Protein AF-A0A6A5VG88-F1 (afdb_monomer_lite)

pLDDT: mean 70.13, std 21.01, range [32.56, 98.25]

Structure (mmCIF, N/CA/C/O backbone):
data_AF-A0A6A5VG88-F1
#
_entry.id   AF-A0A6A5VG88-F1
#
loop_
_atom_site.group_PDB
_atom_site.id
_atom_site.type_symbol
_atom_site.label_atom_id
_atom_site.label_alt_id
_atom_site.label_comp_id
_atom_site.label_asym_id
_atom_site.label_entity_id
_atom_site.label_seq_id
_atom_site.pdbx_PDB_ins_code
_atom_site.Cartn_x
_atom_site.Cartn_y
_atom_site.Cartn_z
_atom_site.occupancy
_atom_site.B_iso_or_equiv
_atom_site.auth_seq_id
_atom_site.auth_comp_id
_atom_site.auth_asym_id
_atom_site.auth_atom_id
_atom_site.pdbx_PDB_model_num
ATOM 1 N N . MET A 1 1 ? -23.277 0.306 -1.646 1.00 49.09 1 MET A N 1
ATOM 2 C CA . MET A 1 1 ? -23.100 -0.489 -0.407 1.00 49.09 1 MET A CA 1
ATOM 3 C C . MET A 1 1 ? -22.444 -1.859 -0.638 1.00 49.09 1 MET A C 1
ATOM 5 O O . MET A 1 1 ? -21.598 -2.219 0.161 1.00 49.09 1 MET A O 1
ATOM 9 N N . ALA A 1 2 ? -22.682 -2.566 -1.753 1.00 57.91 2 ALA A N 1
ATOM 10 C CA . ALA A 1 2 ? -22.177 -3.937 -1.980 1.00 57.91 2 ALA A CA 1
ATOM 11 C C . ALA A 1 2 ? -20.638 -4.163 -1.997 1.00 57.91 2 ALA A C 1
ATOM 13 O O . ALA A 1 2 ? -20.187 -5.280 -1.758 1.00 57.91 2 ALA A O 1
ATOM 14 N N . ARG A 1 3 ? -19.804 -3.142 -2.262 1.00 52.41 3 ARG A N 1
ATOM 15 C CA . ARG A 1 3 ? -18.331 -3.305 -2.311 1.00 52.41 3 ARG A CA 1
ATOM 16 C C . ARG A 1 3 ? -17.677 -3.469 -0.933 1.00 52.41 3 ARG A C 1
ATOM 18 O O . ARG A 1 3 ? -16.705 -4.208 -0.823 1.00 52.41 3 ARG A O 1
ATOM 25 N N . LYS A 1 4 ? -18.210 -2.814 0.106 1.00 55.88 4 LYS A N 1
ATOM 26 C CA . LYS A 1 4 ? -17.648 -2.881 1.468 1.00 55.88 4 LYS A CA 1
ATOM 27 C C . LYS A 1 4 ? -17.867 -4.262 2.100 1.00 55.88 4 LYS A C 1
ATOM 29 O O . LYS A 1 4 ? -16.969 -4.784 2.756 1.00 55.88 4 LYS A O 1
ATOM 34 N N . ASP A 1 5 ? -19.001 -4.896 1.804 1.00 63.75 5 ASP A N 1
ATOM 35 C CA . ASP A 1 5 ? -19.300 -6.256 2.269 1.00 63.75 5 ASP A CA 1
ATOM 36 C C . ASP A 1 5 ? -18.462 -7.320 1.556 1.00 63.75 5 ASP A C 1
ATOM 38 O O . ASP A 1 5 ? -18.056 -8.302 2.175 1.00 63.75 5 ASP A O 1
ATOM 42 N N . LEU A 1 6 ? -18.143 -7.116 0.271 1.00 59.28 6 LEU A N 1
ATOM 43 C CA . LEU A 1 6 ? -17.257 -8.017 -0.469 1.00 59.28 6 LEU A CA 1
ATOM 44 C C . LEU A 1 6 ? -15.830 -7.998 0.086 1.00 59.28 6 LEU A C 1
ATOM 46 O O . LEU A 1 6 ? -15.228 -9.062 0.224 1.00 59.28 6 LEU A O 1
ATOM 50 N N . LEU A 1 7 ? -15.319 -6.819 0.455 1.00 62.06 7 LEU A N 1
ATOM 51 C CA . LEU A 1 7 ? -13.987 -6.681 1.043 1.00 62.06 7 LEU A CA 1
ATOM 52 C C . LEU A 1 7 ? -13.930 -7.344 2.427 1.00 62.06 7 LEU A C 1
ATOM 54 O O . LEU A 1 7 ? -13.090 -8.213 2.652 1.00 62.06 7 LEU A O 1
ATOM 58 N N . LYS A 1 8 ? -14.903 -7.060 3.309 1.00 68.38 8 LYS A N 1
ATOM 59 C CA . LYS A 1 8 ? -15.023 -7.746 4.611 1.00 68.38 8 LYS A CA 1
ATOM 60 C C . LYS A 1 8 ? -15.119 -9.269 4.461 1.00 68.38 8 LYS A C 1
ATOM 62 O O . LYS A 1 8 ? -14.498 -10.007 5.223 1.00 68.38 8 LYS A O 1
ATOM 67 N N . LYS A 1 9 ? -15.860 -9.762 3.462 1.00 65.75 9 LYS A N 1
ATOM 68 C CA . LYS A 1 9 ? -16.011 -11.203 3.194 1.00 65.75 9 LYS A CA 1
ATOM 69 C C . LYS A 1 9 ? -14.744 -11.840 2.608 1.00 65.75 9 LYS A C 1
ATOM 71 O O . LYS A 1 9 ? -14.502 -13.022 2.861 1.00 65.75 9 LYS A O 1
ATOM 76 N N . ALA A 1 10 ? -13.936 -11.085 1.863 1.00 62.69 10 ALA A N 1
ATOM 77 C CA . ALA A 1 10 ? -12.644 -11.534 1.348 1.00 62.69 10 ALA A CA 1
ATOM 78 C C . ALA A 1 10 ? -11.595 -11.654 2.469 1.00 62.69 10 ALA A C 1
ATOM 80 O O . ALA A 1 10 ? -10.967 -12.707 2.585 1.00 62.69 10 ALA A O 1
ATOM 81 N N . PHE A 1 11 ? -11.489 -10.655 3.355 1.00 65.62 11 PHE A N 1
ATOM 82 C CA . PHE A 1 11 ? -10.574 -10.691 4.506 1.00 65.62 11 PHE A CA 1
ATOM 83 C C . PHE A 1 11 ? -10.883 -11.854 5.457 1.00 65.62 11 PHE A C 1
ATOM 85 O O . PHE A 1 11 ? -9.996 -12.637 5.801 1.00 65.62 11 PHE A O 1
ATOM 92 N N . ARG A 1 12 ? -12.165 -12.062 5.787 1.00 65.75 12 ARG A N 1
ATOM 93 C CA . ARG A 1 12 ? -12.590 -13.160 6.672 1.00 65.75 12 ARG A CA 1
ATOM 94 C C . ARG A 1 12 ? -12.281 -14.548 6.094 1.00 65.75 12 ARG A C 1
ATOM 96 O O . ARG A 1 12 ? -11.945 -15.464 6.837 1.00 65.75 12 ARG A O 1
ATOM 103 N N . ASN A 1 13 ? -12.362 -14.709 4.770 1.00 57.97 13 ASN A N 1
ATOM 104 C CA . ASN A 1 13 ? -12.027 -15.970 4.100 1.00 57.97 13 ASN A CA 1
ATOM 105 C C . ASN A 1 13 ? -10.518 -16.226 4.009 1.00 57.97 13 ASN A C 1
ATOM 107 O O . ASN A 1 13 ? -10.110 -17.388 4.006 1.00 57.97 13 ASN A O 1
ATOM 111 N N . ASN A 1 14 ? -9.697 -15.178 3.919 1.00 56.47 14 ASN A N 1
ATOM 112 C CA . ASN A 1 14 ? -8.246 -15.330 3.830 1.00 56.47 14 ASN A CA 1
ATOM 113 C C . ASN A 1 14 ? -7.631 -15.668 5.197 1.00 56.47 14 ASN A C 1
ATOM 115 O O . ASN A 1 14 ? -6.778 -16.550 5.280 1.00 56.47 14 ASN A O 1
ATOM 119 N N . PHE A 1 15 ? -8.159 -15.069 6.272 1.00 59.94 15 PHE A N 1
ATOM 120 C CA . PHE A 1 15 ? -7.777 -15.388 7.651 1.00 59.94 15 PHE A CA 1
ATOM 121 C C . PHE A 1 15 ? -7.975 -16.880 7.964 1.00 59.94 15 PHE A C 1
ATOM 123 O O . PHE A 1 15 ? -7.023 -17.572 8.312 1.00 59.94 15 PHE A O 1
ATOM 130 N N . ILE A 1 16 ? -9.171 -17.426 7.700 1.00 61.16 16 ILE A N 1
ATOM 131 C CA . ILE A 1 16 ? -9.482 -18.843 7.972 1.00 61.16 16 ILE A CA 1
ATOM 132 C C . ILE A 1 16 ? -8.565 -19.794 7.185 1.00 61.16 16 ILE A C 1
ATOM 134 O O . ILE A 1 16 ? -8.131 -20.818 7.712 1.00 61.16 16 ILE A O 1
ATOM 138 N N . ARG A 1 17 ? -8.238 -19.477 5.925 1.00 60.00 17 ARG A N 1
ATOM 139 C CA . ARG A 1 17 ? -7.375 -20.343 5.105 1.00 60.00 17 ARG A CA 1
ATOM 140 C C . ARG A 1 17 ? -5.930 -20.362 5.598 1.00 60.00 17 ARG A C 1
ATOM 142 O O . ARG A 1 17 ? -5.322 -21.430 5.576 1.00 60.00 17 ARG A O 1
ATOM 149 N N . LYS A 1 18 ? -5.402 -19.225 6.062 1.00 61.41 18 LYS A N 1
ATOM 150 C CA . LYS A 1 18 ? -4.028 -19.124 6.572 1.00 61.41 18 LYS A CA 1
ATOM 151 C C . LYS A 1 18 ? -3.892 -19.817 7.935 1.00 61.41 18 LYS A C 1
ATOM 153 O O . LYS A 1 18 ? -2.996 -20.638 8.099 1.00 61.41 18 LYS A O 1
ATOM 158 N N . SER A 1 19 ? -4.868 -19.651 8.835 1.00 57.62 19 SER A N 1
ATOM 159 C CA . SER A 1 19 ? -4.885 -20.345 10.136 1.00 57.62 19 SER A CA 1
ATOM 160 C C . SER A 1 19 ? -4.976 -21.875 10.008 1.00 57.62 19 SER A C 1
ATOM 162 O O . SER A 1 19 ? -4.335 -22.602 10.762 1.00 57.62 19 SER A O 1
ATOM 164 N N . VAL A 1 20 ? -5.739 -22.395 9.036 1.00 64.06 20 VAL A N 1
ATOM 165 C CA . VAL A 1 20 ? -5.838 -23.851 8.795 1.00 64.06 20 VAL A CA 1
ATOM 166 C C . VAL A 1 20 ? -4.563 -24.418 8.157 1.00 64.06 20 VAL A C 1
ATOM 168 O O . VAL A 1 20 ? -4.232 -25.581 8.394 1.00 64.06 20 VAL A O 1
ATOM 171 N N . ALA A 1 21 ? -3.839 -23.628 7.359 1.00 63.38 21 ALA A N 1
ATOM 172 C CA . ALA A 1 21 ? -2.554 -24.038 6.796 1.00 63.38 21 ALA A CA 1
ATOM 173 C C . ALA A 1 21 ? -1.465 -24.130 7.879 1.00 63.38 21 ALA A C 1
ATOM 175 O O . ALA A 1 21 ? -0.750 -25.132 7.923 1.00 63.38 21 ALA A O 1
ATOM 176 N N . ASP A 1 22 ? -1.412 -23.163 8.800 1.00 58.56 22 ASP A N 1
ATOM 177 C CA . ASP A 1 22 ? -0.456 -23.167 9.917 1.00 58.56 22 ASP A CA 1
ATOM 178 C C . ASP A 1 22 ? -0.747 -24.263 10.953 1.00 58.56 22 ASP A C 1
ATOM 180 O O . ASP A 1 22 ? 0.172 -24.878 11.491 1.00 58.56 22 ASP A O 1
ATOM 184 N N . LEU A 1 23 ? -2.017 -24.616 11.188 1.00 56.16 23 LEU A N 1
ATOM 185 C CA . LEU A 1 23 ? -2.326 -25.774 12.039 1.00 56.16 23 LEU A CA 1
ATOM 186 C C . LEU A 1 23 ? -1.903 -27.113 11.409 1.00 56.16 23 LEU A C 1
ATOM 188 O O . LEU A 1 23 ? -1.555 -28.050 12.132 1.00 56.16 23 LEU A O 1
ATOM 192 N N . LYS A 1 24 ? -1.923 -27.221 10.074 1.00 62.12 24 LYS A N 1
ATOM 193 C CA . LYS A 1 24 ? -1.498 -28.436 9.359 1.00 62.12 24 LYS A CA 1
ATOM 194 C C . LYS A 1 24 ? 0.022 -28.566 9.260 1.00 62.12 24 LYS A C 1
ATOM 196 O O . LYS A 1 24 ? 0.516 -29.690 9.245 1.00 62.12 24 LYS A O 1
ATOM 201 N N . SER A 1 25 ? 0.764 -27.458 9.222 1.00 57.44 25 SER A N 1
ATOM 202 C CA . SER A 1 25 ? 2.234 -27.489 9.239 1.00 57.44 25 SER A CA 1
ATOM 203 C C . SER A 1 25 ? 2.792 -27.894 10.610 1.00 57.44 25 SER A C 1
ATOM 205 O O . SER A 1 25 ? 3.847 -28.517 10.678 1.00 57.44 25 SER A O 1
ATOM 207 N N . LEU A 1 26 ? 2.047 -27.652 11.694 1.00 54.50 26 LEU A N 1
ATOM 208 C CA . LEU A 1 26 ? 2.417 -28.073 13.051 1.00 54.50 26 LEU A CA 1
ATOM 209 C C . LEU A 1 26 ? 2.203 -29.571 13.337 1.00 54.50 26 LEU A C 1
ATOM 211 O O . LEU A 1 26 ? 2.709 -30.075 14.338 1.00 54.50 26 LEU A O 1
ATOM 215 N N . THR A 1 27 ? 1.465 -30.303 12.494 1.00 52.91 27 THR A N 1
ATOM 216 C CA . THR A 1 27 ? 1.111 -31.716 12.750 1.00 52.91 27 THR A CA 1
ATOM 217 C C . THR A 1 27 ? 1.922 -32.741 11.955 1.00 52.91 27 THR A C 1
ATOM 219 O O . THR A 1 27 ? 1.718 -33.942 12.135 1.00 52.91 27 THR A O 1
ATOM 222 N N . ILE A 1 28 ? 2.867 -32.314 11.112 1.00 57.47 28 ILE A N 1
ATOM 223 C CA . ILE A 1 28 ? 3.635 -33.208 10.236 1.00 57.47 28 ILE A CA 1
ATOM 224 C C . ILE A 1 28 ? 5.136 -32.959 10.420 1.00 57.47 28 ILE A C 1
ATOM 226 O O . ILE A 1 28 ? 5.743 -32.275 9.613 1.00 57.47 28 ILE A O 1
ATOM 230 N N . ASP A 1 29 ? 5.732 -33.514 11.480 1.00 44.19 29 ASP A N 1
ATOM 231 C CA . ASP A 1 29 ? 6.954 -34.325 11.344 1.00 44.19 29 ASP A CA 1
ATOM 232 C C . ASP A 1 29 ? 7.328 -34.999 12.674 1.00 44.19 29 ASP A C 1
ATOM 234 O O . ASP A 1 29 ? 7.956 -34.429 13.567 1.00 44.19 29 ASP A O 1
ATOM 238 N N . ARG A 1 30 ? 6.938 -36.266 12.818 1.00 51.56 30 ARG A N 1
ATOM 239 C CA . ARG A 1 30 ? 7.526 -37.172 13.809 1.00 51.56 30 ARG A CA 1
ATOM 240 C C . ARG A 1 30 ? 7.978 -38.428 13.078 1.00 51.56 30 ARG A C 1
ATOM 242 O O . ARG A 1 30 ? 7.374 -39.489 13.201 1.00 51.56 30 ARG A O 1
ATOM 249 N N . SER A 1 31 ? 9.027 -38.282 12.275 1.00 52.31 31 SER A N 1
ATOM 250 C CA . SER A 1 31 ? 9.762 -39.396 11.677 1.00 52.31 31 SER A CA 1
ATOM 251 C C . SER A 1 31 ? 11.193 -39.462 12.255 1.00 52.31 31 SER A C 1
ATOM 253 O O . SER A 1 31 ? 11.783 -38.427 12.569 1.00 52.31 31 SER A O 1
ATOM 255 N N . PRO A 1 32 ? 11.747 -40.666 12.505 1.00 52.25 32 PRO A N 1
ATOM 256 C CA . PRO A 1 32 ? 12.980 -40.827 13.271 1.00 52.25 32 PRO A CA 1
ATOM 257 C C . PRO A 1 32 ? 14.218 -40.516 12.420 1.00 52.25 32 PRO A C 1
ATOM 259 O O . PRO A 1 32 ? 14.493 -41.173 11.414 1.00 52.25 32 PRO A O 1
ATOM 262 N N . ALA A 1 33 ? 14.990 -39.522 12.859 1.00 41.59 33 ALA A N 1
ATOM 263 C CA . ALA A 1 33 ? 16.220 -39.080 12.217 1.00 41.59 33 ALA A CA 1
ATOM 264 C C . ALA A 1 33 ? 17.299 -40.179 12.220 1.00 41.59 33 ALA A C 1
ATOM 266 O O . ALA A 1 33 ? 17.756 -40.635 13.270 1.00 41.59 33 ALA A O 1
ATOM 267 N N . LYS A 1 34 ? 17.761 -40.570 11.026 1.00 52.69 34 LYS A N 1
ATOM 268 C CA . LYS A 1 34 ? 19.019 -41.306 10.853 1.00 52.69 34 LYS A CA 1
ATOM 269 C C . LYS A 1 34 ? 20.184 -40.321 10.945 1.00 52.69 34 LYS A C 1
ATOM 271 O O . LYS A 1 34 ? 20.318 -39.427 10.113 1.00 52.69 34 LYS A O 1
ATOM 276 N N . HIS A 1 35 ? 21.023 -40.530 11.956 1.00 44.06 35 HIS A N 1
ATOM 277 C CA . HIS A 1 35 ? 22.298 -39.854 12.181 1.00 44.06 35 HIS A CA 1
ATOM 278 C C . HIS A 1 35 ? 23.154 -39.819 10.907 1.00 44.06 35 HIS A C 1
ATOM 280 O O . HIS A 1 35 ? 23.569 -40.860 10.397 1.00 44.06 35 HIS A O 1
ATOM 286 N N . ARG A 1 36 ? 23.484 -38.615 10.432 1.00 47.78 36 ARG A N 1
ATOM 287 C CA . ARG A 1 36 ? 24.566 -38.396 9.471 1.00 47.78 36 ARG A CA 1
ATOM 288 C C . ARG A 1 36 ? 25.580 -37.467 10.128 1.00 47.78 36 ARG A C 1
ATOM 290 O O . ARG A 1 36 ? 25.283 -36.311 10.405 1.00 47.78 36 ARG A O 1
ATOM 297 N N . HIS A 1 37 ? 26.749 -38.020 10.434 1.00 45.25 37 HIS A N 1
ATOM 298 C CA . HIS A 1 37 ? 27.890 -37.279 10.956 1.00 45.25 37 HIS A CA 1
ATOM 299 C C . HIS A 1 37 ? 28.328 -36.222 9.939 1.00 45.25 37 HIS A C 1
ATOM 301 O O . HIS A 1 37 ? 28.720 -36.558 8.823 1.00 45.25 37 HIS A O 1
ATOM 307 N N . VAL A 1 38 ? 28.303 -34.958 10.352 1.00 48.41 38 VAL A N 1
ATOM 308 C CA . VAL A 1 38 ? 29.085 -33.889 9.735 1.00 48.41 38 VAL A CA 1
ATOM 309 C C . VAL A 1 38 ? 30.027 -33.342 10.798 1.00 48.41 38 VAL A C 1
ATOM 311 O O . VAL A 1 38 ? 29.614 -32.974 11.895 1.00 48.41 38 VAL A O 1
ATOM 314 N N . SER A 1 39 ? 31.318 -33.388 10.487 1.00 51.50 39 SER A N 1
ATOM 315 C CA . SER A 1 39 ? 32.397 -32.898 11.334 1.00 51.50 39 SER A CA 1
ATOM 316 C C . SER A 1 39 ? 32.339 -31.374 11.410 1.00 51.50 39 SER A C 1
ATOM 318 O O . SER A 1 39 ? 32.638 -30.694 10.431 1.00 51.50 39 SER A O 1
ATOM 320 N N . SER A 1 40 ? 31.971 -30.837 12.572 1.00 47.72 40 SER A N 1
ATOM 321 C CA . SER A 1 40 ? 32.083 -29.409 12.870 1.00 47.72 40 SER A CA 1
ATOM 322 C C . SER A 1 40 ? 33.476 -29.094 13.406 1.00 47.72 40 SER A C 1
ATOM 324 O O . SER A 1 40 ? 33.889 -29.590 14.454 1.00 47.72 40 SER A O 1
ATOM 326 N N . THR A 1 41 ? 34.199 -28.241 12.687 1.00 48.28 41 THR A N 1
ATOM 327 C CA . THR A 1 41 ? 35.413 -27.587 13.172 1.00 48.28 41 THR A CA 1
ATOM 328 C C . THR A 1 41 ? 35.053 -26.582 14.260 1.00 48.28 41 THR A C 1
ATOM 330 O O . THR A 1 41 ? 34.270 -25.658 14.049 1.00 48.28 41 THR A O 1
ATOM 333 N N . SER A 1 42 ? 35.636 -26.810 15.429 1.00 42.09 42 SER A N 1
ATOM 334 C CA . SER A 1 42 ? 35.470 -26.048 16.659 1.00 42.09 42 SER A CA 1
ATOM 335 C C . SER A 1 42 ? 36.114 -24.660 16.547 1.00 42.09 42 SER A C 1
ATOM 337 O O . SER A 1 42 ? 37.329 -24.558 16.383 1.00 42.09 42 SER A O 1
ATOM 339 N N . LEU A 1 43 ? 35.319 -23.592 16.669 1.00 47.88 43 LEU A N 1
ATOM 340 C CA . LEU A 1 43 ? 35.814 -22.257 17.014 1.00 47.88 43 LEU A CA 1
ATOM 341 C C . LEU A 1 43 ? 35.394 -21.936 18.446 1.00 47.88 43 LEU A C 1
ATOM 343 O O . LEU A 1 43 ? 34.257 -21.585 18.750 1.00 47.88 43 LEU A O 1
ATOM 347 N N . ARG A 1 44 ? 36.375 -22.111 19.325 1.00 46.28 44 ARG A N 1
ATOM 348 C CA . ARG A 1 44 ? 36.379 -21.778 20.743 1.00 46.28 44 ARG A CA 1
ATOM 349 C C . ARG A 1 44 ? 36.317 -20.253 20.901 1.00 46.28 44 ARG A C 1
ATOM 351 O O . ARG A 1 44 ? 37.334 -19.585 20.750 1.00 46.28 44 ARG A O 1
ATOM 358 N N . SER A 1 45 ? 35.136 -19.718 21.203 1.00 51.09 45 SER A N 1
ATOM 359 C CA . SER A 1 45 ? 34.958 -18.342 21.681 1.00 51.09 45 SER A CA 1
ATOM 360 C C . SER A 1 45 ? 34.895 -18.351 23.207 1.00 51.09 45 SER A C 1
ATOM 362 O O . SER A 1 45 ? 34.113 -19.083 23.813 1.00 51.09 45 SER A O 1
ATOM 364 N N . HIS A 1 46 ? 35.792 -17.588 23.818 1.00 60.69 46 HIS A N 1
ATOM 365 C CA . HIS A 1 46 ? 35.989 -17.467 25.253 1.00 60.69 46 HIS A CA 1
ATOM 366 C C . HIS A 1 46 ? 34.991 -16.442 25.811 1.00 60.69 46 HIS A C 1
ATOM 368 O O . HIS A 1 46 ? 35.263 -15.246 25.784 1.00 60.69 46 HIS A O 1
ATOM 374 N N . PHE A 1 47 ? 33.838 -16.898 26.305 1.00 52.22 47 PHE A N 1
ATOM 375 C CA . PHE A 1 47 ? 32.977 -16.084 27.163 1.00 52.22 47 PHE A CA 1
ATOM 376 C C . PHE A 1 47 ? 33.229 -16.474 28.618 1.00 52.22 47 PHE A C 1
ATOM 378 O O . PHE A 1 47 ? 33.004 -17.613 29.019 1.00 52.22 47 PHE A O 1
ATOM 385 N N . GLN A 1 48 ? 33.783 -15.528 29.373 1.00 57.19 48 GLN A N 1
ATOM 386 C CA . GLN A 1 48 ? 33.915 -15.600 30.821 1.00 57.19 48 GLN A CA 1
ATOM 387 C C . GLN A 1 48 ? 32.530 -15.459 31.457 1.00 57.19 48 GLN A C 1
ATOM 389 O O . GLN A 1 48 ? 31.812 -14.498 31.182 1.00 57.19 48 GLN A O 1
ATOM 394 N N . ASP A 1 49 ? 32.192 -16.422 32.313 1.00 50.47 49 ASP A N 1
ATOM 395 C CA . ASP A 1 49 ? 31.078 -16.368 33.253 1.00 50.47 49 ASP A CA 1
ATOM 396 C C . ASP A 1 49 ? 31.228 -15.151 34.173 1.00 50.47 49 ASP A C 1
ATOM 398 O O . ASP A 1 49 ? 32.033 -15.146 35.106 1.00 50.47 49 ASP A O 1
ATOM 402 N N . VAL A 1 50 ? 30.421 -14.121 33.931 1.00 57.81 50 VAL A N 1
ATOM 403 C CA . VAL A 1 50 ? 30.116 -13.095 34.929 1.00 57.81 50 VAL A CA 1
ATOM 404 C C . VAL A 1 50 ? 28.649 -13.274 35.285 1.00 57.81 50 VAL A C 1
ATOM 406 O O . VAL A 1 50 ? 27.757 -12.922 34.515 1.00 57.81 50 VAL A O 1
ATOM 409 N N . ALA A 1 51 ? 28.405 -13.884 36.444 1.00 64.94 51 ALA A N 1
ATOM 410 C CA . ALA A 1 51 ? 27.066 -14.056 36.984 1.00 64.94 51 ALA A CA 1
ATOM 411 C C . ALA A 1 51 ? 26.381 -12.682 37.152 1.00 64.94 51 ALA A C 1
ATOM 413 O O . ALA A 1 51 ? 27.000 -11.755 37.686 1.00 64.94 51 ALA A O 1
ATOM 414 N N . PRO A 1 52 ? 25.116 -12.522 36.729 1.00 60.75 52 PRO A N 1
ATOM 415 C CA . PRO A 1 52 ? 24.382 -11.287 36.951 1.00 60.75 52 PRO A CA 1
ATOM 416 C C . PRO A 1 52 ? 24.109 -11.118 38.450 1.00 60.75 52 PRO A C 1
ATOM 418 O O . PRO A 1 52 ? 23.391 -11.905 39.066 1.00 60.75 52 PRO A O 1
ATOM 421 N N . VAL A 1 53 ? 24.692 -10.076 39.044 1.00 72.94 53 VAL A N 1
ATOM 422 C CA . VAL A 1 53 ? 24.375 -9.633 40.405 1.00 72.94 53 VAL A CA 1
ATOM 423 C C . VAL A 1 53 ? 22.960 -9.057 40.386 1.00 72.94 53 VAL A C 1
ATOM 425 O O . VAL A 1 53 ? 22.735 -7.956 39.891 1.00 72.94 53 VAL A O 1
ATOM 428 N N . ILE A 1 54 ? 21.997 -9.821 40.899 1.00 69.19 54 ILE A N 1
ATOM 429 C CA . ILE A 1 54 ? 20.621 -9.367 41.119 1.00 69.19 54 ILE A CA 1
ATOM 430 C C . ILE A 1 54 ? 20.624 -8.491 42.384 1.00 69.19 54 ILE A C 1
ATOM 432 O O . ILE A 1 54 ? 20.938 -9.005 43.461 1.00 69.19 54 ILE A O 1
ATOM 436 N N . PRO A 1 55 ? 20.306 -7.185 42.309 1.00 72.62 55 PRO A N 1
ATOM 437 C CA . PRO A 1 55 ? 20.144 -6.374 43.508 1.00 72.62 55 PRO A CA 1
ATOM 438 C C . PRO A 1 55 ? 18.886 -6.816 44.281 1.00 72.62 55 PRO A C 1
ATOM 440 O O . PRO A 1 55 ? 17.868 -7.133 43.661 1.00 72.62 55 PRO A O 1
ATOM 443 N N . PRO A 1 56 ? 18.923 -6.842 45.626 1.00 73.88 56 PRO A N 1
ATOM 444 C CA . PRO A 1 56 ? 17.776 -7.249 46.428 1.00 73.88 56 PRO A CA 1
ATOM 445 C C . PRO A 1 56 ? 16.611 -6.248 46.313 1.00 73.88 56 PRO A C 1
ATOM 447 O O . PRO A 1 56 ? 16.834 -5.052 46.089 1.00 73.88 56 PRO A O 1
ATOM 450 N N . PRO A 1 57 ? 15.361 -6.714 46.493 1.00 62.66 57 PRO A N 1
ATOM 451 C CA . PRO A 1 57 ? 14.177 -5.867 46.431 1.00 62.66 57 PRO A CA 1
ATOM 452 C C . PRO A 1 57 ? 14.193 -4.832 47.561 1.00 62.66 57 PRO A C 1
ATOM 454 O O . PRO A 1 57 ? 14.389 -5.162 48.730 1.00 62.66 57 PRO A O 1
ATOM 457 N N . ARG A 1 58 ? 13.965 -3.563 47.211 1.00 57.56 58 ARG A N 1
ATOM 458 C CA . ARG A 1 58 ? 13.750 -2.494 48.189 1.00 57.56 58 ARG A CA 1
ATOM 459 C C . ARG A 1 58 ? 12.371 -2.671 48.820 1.00 57.56 58 ARG A C 1
ATOM 461 O O . ARG A 1 58 ? 11.356 -2.403 48.186 1.00 57.56 58 ARG A O 1
ATOM 468 N N . THR A 1 59 ? 12.339 -3.103 50.075 1.00 55.25 59 THR A N 1
ATOM 469 C CA . THR A 1 59 ? 11.157 -3.011 50.934 1.00 55.25 59 THR A CA 1
ATOM 470 C C . THR A 1 59 ? 10.996 -1.562 51.384 1.00 55.25 59 THR A C 1
ATOM 472 O O . THR A 1 59 ? 11.571 -1.141 52.385 1.00 55.25 59 THR A O 1
ATOM 475 N N . SER A 1 60 ? 10.257 -0.772 50.613 1.00 53.19 60 SER A N 1
ATOM 476 C CA . SER A 1 60 ? 9.741 0.519 51.070 1.00 53.19 60 SER A CA 1
ATOM 477 C C . SER A 1 60 ? 8.435 0.280 51.821 1.00 53.19 60 SER A C 1
ATOM 479 O O . SER A 1 60 ? 7.385 0.079 51.216 1.00 53.19 60 SER A O 1
ATOM 481 N N . THR A 1 61 ? 8.533 0.265 53.146 1.00 63.72 61 THR A N 1
ATOM 482 C CA . THR A 1 61 ? 7.416 0.389 54.085 1.00 63.72 61 THR A CA 1
ATOM 483 C C . THR A 1 61 ? 6.858 1.814 53.986 1.00 63.72 61 THR A C 1
ATOM 485 O O . THR A 1 61 ? 7.635 2.754 54.164 1.00 63.72 61 THR A O 1
ATOM 488 N N . PRO A 1 62 ? 5.565 2.031 53.691 1.00 55.75 62 PRO A N 1
ATOM 489 C CA . PRO A 1 62 ? 4.963 3.347 53.840 1.00 55.75 62 PRO A CA 1
ATOM 490 C C . PRO A 1 62 ? 4.599 3.567 55.313 1.00 55.75 62 PRO A C 1
ATOM 492 O O . PRO A 1 62 ? 3.649 2.979 55.827 1.00 55.75 62 PRO A O 1
ATOM 495 N N . ASP A 1 63 ? 5.389 4.403 55.982 1.00 54.69 63 ASP A N 1
ATOM 496 C CA . ASP A 1 63 ? 5.065 4.976 57.287 1.00 54.69 63 ASP A CA 1
ATOM 497 C C . ASP A 1 63 ? 4.041 6.101 57.059 1.00 54.69 63 ASP A C 1
ATOM 499 O O . ASP A 1 63 ? 4.363 7.148 56.493 1.00 54.69 63 ASP A O 1
ATOM 503 N N . PHE A 1 64 ? 2.784 5.861 57.429 1.00 54.69 64 PHE A N 1
ATOM 504 C CA . PHE A 1 64 ? 1.743 6.888 57.459 1.00 54.69 64 PHE A CA 1
ATOM 505 C C . PHE A 1 64 ? 1.644 7.450 58.879 1.00 54.69 64 PHE A C 1
ATOM 507 O O . PHE A 1 64 ? 1.167 6.737 59.765 1.00 54.69 64 PHE A O 1
ATOM 514 N N . PRO A 1 65 ? 1.991 8.725 59.124 1.00 59.62 65 PRO A N 1
ATOM 515 C CA . PRO A 1 65 ? 1.519 9.405 60.312 1.00 59.62 65 PRO A CA 1
ATOM 516 C C . PRO A 1 65 ? 0.121 9.973 60.054 1.00 59.62 65 PRO A C 1
ATOM 518 O O . PRO A 1 65 ? -0.127 10.707 59.096 1.00 59.62 65 PRO A O 1
ATOM 521 N N . ALA A 1 66 ? -0.797 9.619 60.947 1.00 57.19 66 ALA A N 1
ATOM 522 C CA . ALA A 1 66 ? -2.070 10.291 61.110 1.00 57.19 66 ALA A CA 1
ATOM 523 C C . ALA A 1 66 ? -1.827 11.720 61.618 1.00 57.19 66 ALA A C 1
ATOM 525 O O . ALA A 1 66 ? -1.239 11.891 62.681 1.00 57.19 66 ALA A O 1
ATOM 526 N N . HIS A 1 67 ? -2.325 12.725 60.897 1.00 51.44 67 HIS A N 1
ATOM 527 C CA . HIS A 1 67 ? -2.551 14.059 61.446 1.00 51.44 67 HIS A CA 1
ATOM 528 C C . HIS A 1 67 ? -3.883 14.617 60.937 1.00 51.44 67 HIS A C 1
ATOM 530 O O . HIS A 1 67 ? -4.073 14.898 59.758 1.00 51.44 67 HIS A O 1
ATOM 536 N N . GLU A 1 68 ? -4.829 14.609 61.870 1.00 46.84 68 GLU A N 1
ATOM 537 C CA . GLU A 1 68 ? -5.675 15.717 62.314 1.00 46.84 68 GLU A CA 1
ATOM 538 C C . GLU A 1 68 ? -6.056 16.830 61.321 1.00 46.84 68 GLU A C 1
ATOM 540 O O . GLU A 1 68 ? -5.238 17.519 60.719 1.00 46.84 68 GLU A O 1
ATOM 545 N N . GLN A 1 69 ? -7.373 17.041 61.273 1.00 50.28 69 GLN A N 1
ATOM 546 C CA . GLN A 1 69 ? -8.082 18.224 60.794 1.00 50.28 69 GLN A CA 1
ATOM 547 C C . GLN A 1 69 ? -7.413 19.530 61.241 1.00 50.28 69 GLN A C 1
ATOM 549 O O . GLN A 1 69 ? -7.131 19.666 62.425 1.00 50.28 69 GLN A O 1
ATOM 554 N N . THR A 1 70 ? -7.316 20.536 60.363 1.00 41.25 70 THR A N 1
ATOM 555 C CA . THR A 1 70 ? -7.558 21.953 60.705 1.00 41.25 70 THR A CA 1
ATOM 556 C C . THR A 1 70 ? -7.911 22.754 59.438 1.00 41.25 70 THR A C 1
ATOM 558 O O . THR A 1 70 ? -7.541 22.420 58.318 1.00 41.25 70 THR A O 1
ATOM 561 N N . THR A 1 71 ? -8.720 23.773 59.683 1.00 41.69 71 THR A N 1
ATOM 562 C CA . THR A 1 71 ? -9.478 24.734 58.880 1.00 41.69 71 THR A CA 1
ATOM 563 C C . THR A 1 71 ? -8.718 25.664 57.921 1.00 41.69 71 THR A C 1
ATOM 565 O O . THR A 1 71 ? -7.618 26.106 58.220 1.00 41.69 71 THR A O 1
ATOM 568 N N . VAL A 1 72 ? -9.420 26.023 56.835 1.00 52.00 72 VAL A N 1
ATOM 569 C CA . VAL A 1 72 ? -9.557 27.336 56.152 1.00 52.00 72 VAL A CA 1
ATOM 570 C C . VAL A 1 72 ? -8.496 28.418 56.422 1.00 52.00 72 VAL A C 1
ATOM 572 O O . VAL A 1 72 ? -8.514 28.992 57.505 1.00 52.00 72 VAL A O 1
ATOM 575 N N . THR A 1 73 ? -7.783 28.844 55.366 1.00 37.84 73 THR A N 1
ATOM 576 C CA . THR A 1 73 ? -7.587 30.276 55.051 1.00 37.84 73 THR A CA 1
ATOM 577 C C . THR A 1 73 ? -7.341 30.486 53.554 1.00 37.84 73 THR A C 1
ATOM 579 O O . THR A 1 73 ? -6.557 29.779 52.926 1.00 37.84 73 THR A O 1
ATOM 582 N N . ASP A 1 74 ? -8.064 31.464 53.022 1.00 47.59 74 ASP A N 1
ATOM 583 C CA . ASP A 1 74 ? -7.917 32.141 51.737 1.00 47.59 74 ASP A CA 1
ATOM 584 C C . ASP A 1 74 ? -6.662 33.031 51.761 1.00 47.59 74 ASP A C 1
ATOM 586 O O . ASP A 1 74 ? -6.522 33.828 52.686 1.00 47.59 74 ASP A O 1
ATOM 590 N N . GLU A 1 75 ? -5.756 32.902 50.788 1.00 42.31 75 GLU A N 1
ATOM 591 C CA . GLU A 1 75 ? -4.879 34.005 50.379 1.00 42.31 75 GLU A CA 1
ATOM 592 C C . GLU A 1 75 ? -4.285 33.762 48.984 1.00 42.31 75 GLU A C 1
ATOM 594 O O . GLU A 1 75 ? -3.857 32.666 48.617 1.00 42.31 75 GLU A O 1
ATOM 599 N N . SER A 1 76 ? -4.313 34.830 48.197 1.00 49.97 76 SER A N 1
ATOM 600 C CA . SER A 1 76 ? -3.857 34.931 46.817 1.00 49.97 76 SER A CA 1
ATOM 601 C C . SER A 1 76 ? -2.348 35.177 46.762 1.00 49.97 76 SER A C 1
ATOM 603 O O . SER A 1 76 ? -1.882 36.060 47.467 1.00 49.97 76 SER A O 1
ATOM 605 N N . ASP A 1 77 ? -1.602 34.468 45.905 1.00 40.56 77 ASP A N 1
ATOM 606 C CA . ASP A 1 77 ? -0.708 35.092 44.908 1.00 40.56 77 ASP A CA 1
ATOM 607 C C . ASP A 1 77 ? 0.039 34.059 44.024 1.00 40.56 77 ASP A C 1
ATOM 609 O O . ASP A 1 77 ? 0.140 32.879 44.374 1.00 40.56 77 ASP A O 1
ATOM 613 N N . PRO A 1 78 ? 0.528 34.473 42.832 1.00 63.62 78 PRO A N 1
ATOM 614 C CA . PRO A 1 78 ? 0.812 33.596 41.705 1.00 63.62 78 PRO A CA 1
ATOM 615 C C . PRO A 1 78 ? 2.312 33.423 41.467 1.00 63.62 78 PRO A C 1
ATOM 617 O O . PRO A 1 78 ? 2.986 34.394 41.161 1.00 63.62 78 PRO A O 1
ATOM 620 N N . HIS A 1 79 ? 2.845 32.199 41.445 1.00 36.88 79 HIS A N 1
ATOM 621 C CA . HIS A 1 79 ? 4.137 31.959 40.791 1.00 36.88 79 HIS A CA 1
ATOM 622 C C . HIS A 1 79 ? 4.289 30.535 40.235 1.00 36.88 79 HIS A C 1
ATOM 624 O O . HIS A 1 79 ? 4.114 29.537 40.923 1.00 36.88 79 HIS A O 1
ATOM 630 N N . ALA A 1 80 ? 4.710 30.504 38.965 1.00 43.38 80 ALA A N 1
ATOM 631 C CA . ALA A 1 80 ? 5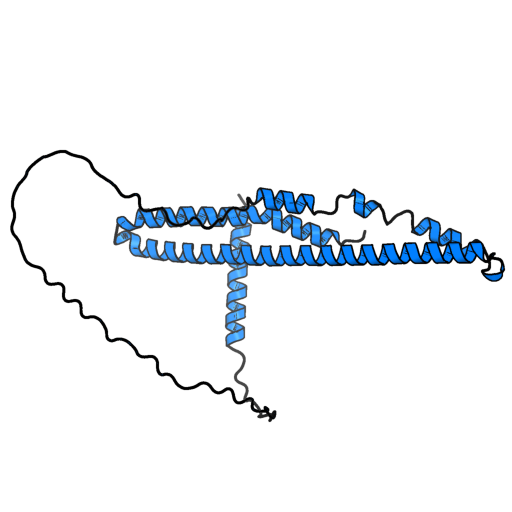.539 29.482 38.330 1.00 43.38 80 ALA A CA 1
ATOM 632 C C . ALA A 1 80 ? 4.966 28.056 38.198 1.00 43.38 80 ALA A C 1
ATOM 634 O O . ALA A 1 80 ? 5.449 27.102 38.802 1.00 43.38 80 ALA A O 1
ATOM 635 N N . SER A 1 81 ? 4.038 27.878 37.251 1.00 40.97 81 SER A N 1
ATOM 636 C CA . SER A 1 81 ? 3.874 26.580 36.586 1.00 40.97 81 SER A CA 1
ATOM 637 C C . SER A 1 81 ? 5.044 26.342 35.629 1.00 40.97 81 SER A C 1
ATOM 639 O O . SER A 1 81 ? 5.113 26.914 34.540 1.00 40.97 81 SER A O 1
ATOM 641 N N . ALA A 1 82 ? 5.972 25.485 36.047 1.00 37.22 82 ALA A N 1
ATOM 642 C CA . ALA A 1 82 ? 6.935 24.853 35.164 1.00 37.22 82 ALA A CA 1
ATOM 643 C C . ALA A 1 82 ? 6.177 23.959 34.169 1.00 37.22 82 ALA A C 1
ATOM 645 O O . ALA A 1 82 ? 5.669 22.892 34.511 1.00 37.22 82 ALA A O 1
ATOM 646 N N . SER A 1 83 ? 6.086 24.431 32.927 1.00 35.03 83 SER A N 1
ATOM 647 C CA . SER A 1 83 ? 5.626 23.664 31.774 1.00 35.03 83 SER A CA 1
ATOM 648 C C . SER A 1 83 ? 6.504 22.424 31.607 1.00 35.03 83 SER A C 1
ATOM 650 O O . SER A 1 83 ? 7.639 22.516 31.140 1.00 35.03 83 SER A O 1
ATOM 652 N N . SER A 1 84 ? 5.967 21.253 31.943 1.00 39.91 84 SER A N 1
ATOM 653 C CA . SER A 1 84 ? 6.519 19.992 31.450 1.00 39.91 84 SER A CA 1
ATOM 654 C C . SER A 1 84 ? 6.413 19.978 29.919 1.00 39.91 84 SER A C 1
ATOM 656 O O . SER A 1 84 ? 5.337 20.266 29.389 1.00 39.91 84 SER A O 1
ATOM 658 N N . PRO A 1 85 ? 7.495 19.694 29.177 1.00 39.72 85 PRO A N 1
ATOM 659 C CA . PRO A 1 85 ? 7.422 19.598 27.726 1.00 39.72 85 PRO A CA 1
ATOM 660 C C . PRO A 1 85 ? 6.568 18.381 27.323 1.00 39.72 85 PRO A C 1
ATOM 662 O O . PRO A 1 85 ? 6.706 17.315 27.931 1.00 39.72 85 PRO A O 1
ATOM 665 N N . PRO A 1 86 ? 5.698 18.499 26.302 1.00 42.50 86 PRO A N 1
ATOM 666 C CA . PRO A 1 86 ? 4.936 17.364 25.797 1.00 42.50 86 PRO A CA 1
ATOM 667 C C . PRO A 1 86 ? 5.876 16.298 25.206 1.00 42.50 86 PRO A C 1
ATOM 669 O O . PRO A 1 86 ? 6.966 16.630 24.720 1.00 42.50 86 PRO A O 1
ATOM 672 N N . PRO A 1 87 ? 5.474 15.014 25.215 1.00 36.75 87 PRO A N 1
ATOM 673 C CA . PRO A 1 87 ? 6.270 13.943 24.636 1.00 36.75 87 PRO A CA 1
ATOM 674 C C . PRO A 1 87 ? 6.532 14.224 23.154 1.00 36.75 87 PRO A C 1
ATOM 676 O O . PRO A 1 87 ? 5.635 14.615 22.402 1.00 36.75 87 PRO A O 1
ATOM 679 N N . LYS A 1 88 ? 7.794 14.039 22.752 1.00 33.03 88 LYS A N 1
ATOM 680 C CA . LYS A 1 88 ? 8.272 14.177 21.373 1.00 33.03 88 LYS A CA 1
ATOM 681 C C . LYS A 1 88 ? 7.343 13.410 20.431 1.00 33.03 88 LYS A C 1
ATOM 683 O O . LYS A 1 88 ? 7.323 12.182 20.444 1.00 33.03 88 LYS A O 1
ATOM 688 N N . ARG A 1 89 ? 6.606 14.150 19.598 1.00 34.56 89 ARG A N 1
ATOM 689 C CA . ARG A 1 89 ? 5.919 13.598 18.430 1.00 34.56 89 ARG A CA 1
ATOM 690 C C . ARG A 1 89 ? 6.963 12.900 17.564 1.00 34.56 89 ARG A C 1
ATOM 692 O O . ARG A 1 89 ? 7.896 13.537 17.079 1.00 34.56 89 ARG A O 1
ATOM 699 N N . VAL A 1 90 ? 6.802 11.593 17.395 1.00 32.56 90 VAL A N 1
ATOM 700 C CA . VAL A 1 90 ? 7.428 10.845 16.305 1.00 32.56 90 VAL A CA 1
ATOM 701 C C . VAL A 1 90 ? 6.930 11.481 15.000 1.00 32.56 90 VAL A C 1
ATOM 703 O O . VAL A 1 90 ? 5.717 11.683 14.879 1.00 32.56 90 VAL A O 1
ATOM 706 N N . PRO A 1 91 ? 7.805 11.851 14.047 1.00 36.72 91 PRO A N 1
ATOM 707 C CA . PRO A 1 91 ? 7.379 12.411 12.772 1.00 36.72 91 PRO A CA 1
ATOM 708 C C . PRO A 1 91 ? 6.716 11.294 11.959 1.00 36.72 91 PRO A C 1
ATOM 710 O O . PRO A 1 91 ? 7.364 10.574 11.211 1.00 36.72 91 PRO A O 1
ATOM 713 N N . THR A 1 92 ? 5.415 11.118 12.167 1.00 47.72 92 THR A N 1
ATOM 714 C CA . THR A 1 92 ? 4.565 10.206 11.400 1.00 47.72 92 THR A CA 1
ATOM 715 C C . THR A 1 92 ? 3.719 11.098 10.513 1.00 47.72 92 THR A C 1
ATOM 717 O O . THR A 1 92 ? 2.704 11.637 10.942 1.00 47.72 92 THR A O 1
ATOM 720 N N . GLY A 1 93 ? 4.229 11.390 9.325 1.00 42.62 93 GLY A N 1
ATOM 721 C CA . GLY A 1 93 ? 3.613 12.368 8.442 1.00 42.62 93 GLY A CA 1
ATOM 722 C C . GLY A 1 93 ? 4.419 12.550 7.171 1.00 42.62 93 GLY A C 1
ATOM 723 O O . GLY A 1 93 ? 4.856 13.656 6.888 1.00 42.62 93 GLY A O 1
ATOM 724 N N . GLN A 1 94 ? 4.647 11.464 6.433 1.00 51.97 94 GLN A N 1
ATOM 725 C CA . GLN A 1 94 ? 4.663 11.610 4.982 1.00 51.97 94 GLN A CA 1
ATOM 726 C C . GLN A 1 94 ? 3.203 11.578 4.552 1.00 51.97 94 GLN A C 1
ATOM 728 O O . GLN A 1 94 ? 2.501 10.601 4.816 1.00 51.97 94 GLN A O 1
ATOM 733 N N . ASP A 1 95 ? 2.744 12.682 3.973 1.00 53.91 95 ASP A N 1
ATOM 734 C CA . ASP A 1 95 ? 1.414 12.781 3.393 1.00 53.91 95 ASP A CA 1
ATOM 735 C C . ASP A 1 95 ? 1.281 11.681 2.316 1.00 53.91 95 ASP A C 1
ATOM 737 O O . ASP A 1 95 ? 2.109 11.623 1.398 1.00 53.91 95 ASP A O 1
ATOM 741 N N . PRO A 1 96 ? 0.276 10.787 2.393 1.00 56.69 96 PRO A N 1
ATOM 742 C CA . PRO A 1 96 ? 0.008 9.800 1.345 1.00 56.69 96 PRO A CA 1
ATOM 743 C C . PRO A 1 96 ? -0.087 10.436 -0.049 1.00 56.69 96 PRO A C 1
ATOM 745 O O . PRO A 1 96 ? 0.271 9.817 -1.053 1.00 56.69 96 PRO A O 1
ATOM 748 N N . ASN A 1 97 ? -0.514 11.698 -0.110 1.00 56.25 97 ASN A N 1
ATOM 749 C CA . ASN A 1 97 ? -0.622 12.478 -1.331 1.00 56.25 97 ASN A CA 1
ATOM 750 C C . ASN A 1 97 ? 0.754 12.906 -1.881 1.00 56.25 97 ASN A C 1
ATOM 752 O O . ASN A 1 97 ? 0.942 12.938 -3.097 1.00 56.25 97 ASN A O 1
ATOM 756 N N . GLU A 1 98 ? 1.748 13.154 -1.022 1.00 64.38 98 GLU A N 1
ATOM 757 C CA . GLU A 1 98 ? 3.138 13.391 -1.446 1.00 64.38 98 GLU A CA 1
ATOM 758 C C . GLU A 1 98 ? 3.779 12.115 -1.997 1.00 64.38 98 GLU A C 1
ATOM 760 O O . GLU A 1 98 ? 4.473 12.160 -3.014 1.00 64.38 98 GLU A O 1
ATOM 765 N N . VAL A 1 99 ? 3.508 10.959 -1.381 1.00 58.25 99 VAL A N 1
ATOM 766 C CA . VAL A 1 99 ? 3.978 9.662 -1.894 1.00 58.25 99 VAL A CA 1
ATOM 767 C C . VAL A 1 99 ? 3.323 9.359 -3.243 1.00 58.25 99 VAL A C 1
ATOM 769 O O . VAL A 1 99 ? 4.008 8.951 -4.181 1.00 58.25 99 VAL A O 1
ATOM 772 N N . ALA A 1 100 ? 2.022 9.625 -3.392 1.00 58.38 100 ALA A N 1
ATOM 773 C CA . ALA A 1 100 ? 1.325 9.470 -4.665 1.00 58.38 100 ALA A CA 1
ATOM 774 C C . ALA A 1 100 ? 1.923 10.372 -5.762 1.00 58.38 100 ALA A C 1
ATOM 776 O O . ALA A 1 100 ? 2.242 9.869 -6.844 1.00 58.38 100 ALA A O 1
ATOM 777 N N . GLN A 1 101 ? 2.160 11.654 -5.466 1.00 63.69 101 GLN A N 1
ATOM 778 C CA . GLN A 1 101 ? 2.816 12.587 -6.389 1.00 63.69 101 GLN A CA 1
ATOM 779 C C . GLN A 1 101 ? 4.248 12.163 -6.732 1.00 63.69 101 GLN A C 1
ATOM 781 O O . GLN A 1 101 ? 4.668 12.284 -7.883 1.00 63.69 101 GLN A O 1
ATOM 786 N N . TRP A 1 102 ? 4.999 11.623 -5.769 1.00 64.56 102 TRP A N 1
ATOM 787 C CA . TRP A 1 102 ? 6.344 11.114 -6.016 1.00 64.56 102 TRP A CA 1
ATOM 788 C C . TRP A 1 102 ? 6.320 9.916 -6.968 1.00 64.56 102 TRP A C 1
ATOM 790 O O . TRP A 1 102 ? 7.035 9.920 -7.968 1.00 64.56 102 TRP A O 1
ATOM 800 N N . VAL A 1 103 ? 5.437 8.936 -6.745 1.00 60.25 103 VAL A N 1
ATOM 801 C CA . VAL A 1 103 ? 5.287 7.790 -7.658 1.00 60.25 103 VAL A CA 1
ATOM 802 C C . VAL A 1 103 ? 4.844 8.257 -9.057 1.00 60.25 103 VAL A C 1
ATOM 804 O O . VAL A 1 103 ? 5.282 7.681 -10.048 1.00 60.25 103 VAL A O 1
ATOM 807 N N . ASP A 1 104 ? 4.026 9.318 -9.174 1.00 62.19 104 ASP A N 1
ATOM 808 C CA . ASP A 1 104 ? 3.619 9.885 -10.482 1.00 62.19 104 ASP A CA 1
ATOM 809 C C . ASP A 1 104 ? 4.776 10.606 -11.188 1.00 62.19 104 ASP A C 1
ATOM 811 O O 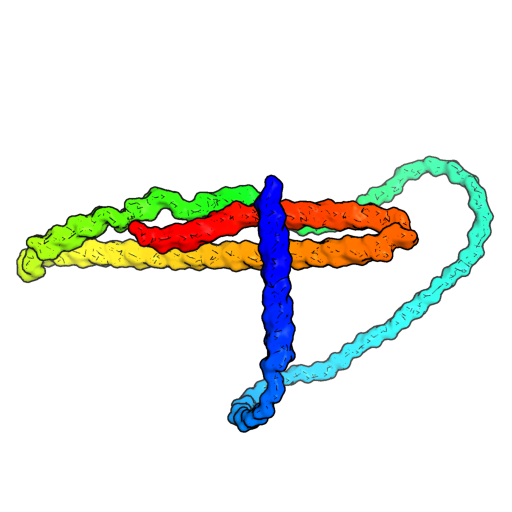. ASP A 1 104 ? 4.887 10.563 -12.410 1.00 62.19 104 ASP A O 1
ATOM 815 N N . SER A 1 105 ? 5.676 11.227 -10.426 1.00 59.06 105 SER A N 1
ATOM 816 C CA . SER A 1 105 ? 6.862 11.910 -10.952 1.00 59.06 105 SER A CA 1
ATOM 817 C C . SER A 1 105 ? 7.972 10.939 -11.386 1.00 59.06 105 SER A C 1
ATOM 819 O O . SER A 1 105 ? 8.753 11.250 -12.289 1.00 59.06 105 SER A O 1
ATOM 821 N N . VAL A 1 106 ? 8.040 9.756 -10.761 1.00 51.84 106 VAL A N 1
ATOM 822 C CA . VAL A 1 106 ? 9.040 8.703 -11.036 1.00 51.84 106 VAL A CA 1
ATOM 823 C C . VAL A 1 106 ? 8.545 7.683 -12.072 1.00 51.84 106 VAL A C 1
ATOM 825 O O . VAL A 1 106 ? 9.344 6.929 -12.636 1.00 51.84 106 VAL A O 1
ATOM 828 N N . GLY A 1 107 ? 7.244 7.680 -12.379 1.00 47.53 107 GLY A N 1
ATOM 829 C CA . GLY A 1 107 ? 6.704 6.976 -13.536 1.00 47.53 107 GLY A CA 1
ATOM 830 C C . GLY A 1 107 ? 7.433 7.415 -14.815 1.00 47.53 107 GLY A C 1
ATOM 831 O O . GLY A 1 107 ? 7.701 8.608 -14.985 1.00 47.53 107 GLY A O 1
ATOM 832 N N . PRO A 1 108 ? 7.807 6.488 -15.715 1.00 49.38 108 PRO A N 1
ATOM 833 C CA . PRO A 1 108 ? 8.418 6.865 -16.977 1.00 49.38 108 PRO A CA 1
ATOM 834 C C . PRO A 1 108 ? 7.434 7.76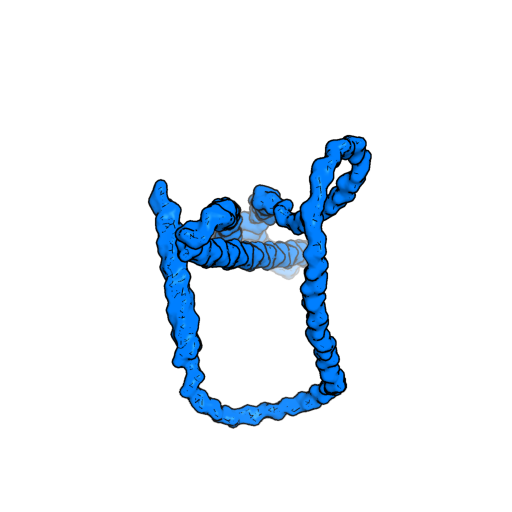3 -17.723 1.00 49.38 108 PRO A C 1
ATOM 836 O O . PRO A 1 108 ? 6.403 7.293 -18.192 1.00 49.38 108 PRO A O 1
ATOM 839 N N . LYS A 1 109 ? 7.740 9.064 -17.808 1.00 52.69 109 LYS A N 1
ATOM 840 C CA . LYS A 1 109 ? 7.019 9.981 -18.693 1.00 52.69 109 LYS A CA 1
ATOM 841 C C . LYS A 1 109 ? 7.006 9.321 -20.069 1.00 52.69 109 LYS A C 1
ATOM 843 O O . LYS A 1 109 ? 8.074 8.930 -20.549 1.00 52.69 109 LYS A O 1
ATOM 848 N N . ASP A 1 110 ? 5.827 9.178 -20.671 1.00 48.00 110 ASP A N 1
ATOM 849 C CA . ASP A 1 110 ? 5.613 8.495 -21.958 1.00 48.00 110 ASP A CA 1
ATOM 850 C C . ASP A 1 110 ? 6.559 8.980 -23.079 1.00 48.00 110 ASP A C 1
ATOM 852 O O . ASP A 1 110 ? 6.806 8.273 -24.059 1.00 48.00 110 ASP A O 1
ATOM 856 N N . ASP A 1 111 ? 7.185 10.144 -22.898 1.00 45.56 111 ASP A N 1
ATOM 857 C CA . ASP A 1 111 ? 8.228 10.684 -23.764 1.00 45.56 111 ASP A CA 1
ATOM 858 C C . ASP A 1 111 ? 9.532 9.865 -23.795 1.00 45.56 111 ASP A C 1
ATOM 860 O O . ASP A 1 111 ? 10.234 9.905 -24.800 1.00 45.56 111 ASP A O 1
ATOM 864 N N . VAL A 1 112 ? 9.882 9.093 -22.756 1.00 48.12 112 VAL A N 1
ATOM 865 C CA . VAL A 1 112 ? 11.158 8.340 -22.725 1.00 48.12 112 VAL A CA 1
ATOM 866 C C . VAL A 1 112 ? 11.029 6.955 -23.369 1.00 48.12 112 VAL A C 1
ATOM 868 O O . VAL A 1 112 ? 11.970 6.479 -24.007 1.00 48.12 112 VAL A O 1
ATOM 871 N N . VAL A 1 113 ? 9.861 6.314 -23.274 1.00 47.25 113 VAL A N 1
ATOM 872 C CA . VAL A 1 113 ? 9.630 4.976 -23.857 1.00 47.25 113 VAL A CA 1
ATOM 873 C C . VAL A 1 113 ? 9.367 5.054 -25.369 1.00 47.25 113 VAL A C 1
ATOM 875 O O . VAL A 1 113 ? 9.656 4.106 -26.100 1.00 47.25 113 VAL A O 1
ATOM 878 N N . ARG A 1 114 ? 8.940 6.214 -25.889 1.00 46.56 114 ARG A N 1
ATOM 879 C CA . ARG A 1 114 ? 8.741 6.420 -27.334 1.00 46.56 114 ARG A CA 1
ATOM 880 C C . ARG A 1 114 ? 10.031 6.672 -28.128 1.00 46.56 114 ARG A C 1
ATOM 882 O O . ARG A 1 114 ? 9.988 6.663 -29.356 1.00 46.56 114 ARG A O 1
ATOM 889 N N . ILE A 1 115 ? 11.183 6.838 -27.473 1.00 47.31 115 ILE A N 1
ATOM 890 C CA . ILE A 1 115 ? 12.452 7.149 -28.161 1.00 47.31 115 ILE A CA 1
ATOM 891 C C . ILE A 1 115 ? 13.118 5.902 -28.785 1.00 47.31 115 ILE A C 1
ATOM 893 O O . ILE A 1 115 ? 14.032 6.051 -29.590 1.00 47.31 115 ILE A O 1
ATOM 897 N N . ALA A 1 116 ? 12.667 4.669 -28.504 1.00 49.09 116 ALA A N 1
ATOM 898 C CA . ALA A 1 116 ? 13.445 3.480 -28.890 1.00 49.09 116 ALA A CA 1
ATOM 899 C C . ALA A 1 116 ? 12.836 2.491 -29.908 1.00 49.09 116 ALA A C 1
ATOM 901 O O . ALA A 1 116 ? 13.599 1.655 -30.390 1.00 49.09 116 ALA A O 1
ATOM 902 N N . SER A 1 117 ? 11.542 2.532 -30.273 1.00 51.41 117 SER A N 1
ATOM 903 C CA . SER A 1 117 ? 10.916 1.301 -30.826 1.00 51.41 117 SER A CA 1
ATOM 904 C C . SER A 1 117 ? 10.138 1.291 -32.159 1.00 51.41 117 SER A C 1
ATOM 906 O O . SER A 1 117 ? 9.722 0.194 -32.520 1.00 51.41 117 SER A O 1
ATOM 908 N N . PRO A 1 118 ? 10.006 2.352 -32.988 1.00 46.66 118 PRO A N 1
ATOM 909 C CA . PRO A 1 118 ? 9.544 2.131 -34.375 1.00 46.66 118 PRO A CA 1
ATOM 910 C C . PRO A 1 118 ? 10.618 2.316 -35.458 1.00 46.66 118 PRO A C 1
ATOM 912 O O . PRO A 1 118 ? 10.543 1.672 -36.503 1.00 46.66 118 PRO A O 1
ATOM 915 N N . GLU A 1 119 ? 11.631 3.164 -35.253 1.00 43.41 119 GLU A N 1
ATOM 916 C CA . GLU A 1 119 ? 12.575 3.495 -36.341 1.00 43.41 119 GLU A CA 1
ATOM 917 C C . GLU A 1 119 ? 13.754 2.521 -36.479 1.00 43.41 119 GLU A C 1
ATOM 919 O O . GLU A 1 119 ? 14.348 2.408 -37.553 1.00 43.41 119 GLU A O 1
ATOM 924 N N . LEU A 1 120 ? 14.051 1.745 -35.434 1.00 49.59 120 LEU A N 1
ATOM 925 C CA . LEU A 1 120 ? 15.196 0.830 -35.412 1.00 49.59 120 LEU A CA 1
ATOM 926 C C . LEU A 1 120 ? 15.008 -0.383 -36.344 1.00 49.59 120 LEU A C 1
ATOM 928 O O . LEU A 1 120 ? 15.967 -0.845 -36.956 1.00 49.59 120 LEU A O 1
ATOM 932 N N . HIS A 1 121 ? 13.766 -0.824 -36.567 1.00 48.28 121 HIS A N 1
ATOM 933 C CA . HIS A 1 121 ? 13.467 -1.903 -37.519 1.00 48.28 121 HIS A CA 1
ATOM 934 C C . HIS A 1 121 ? 13.529 -1.465 -38.991 1.00 48.28 121 HIS A C 1
ATOM 936 O O . HIS A 1 121 ? 13.629 -2.311 -39.881 1.00 48.28 121 HIS A O 1
ATOM 942 N N . ARG A 1 122 ? 13.482 -0.155 -39.280 1.00 51.31 122 ARG A N 1
ATOM 943 C CA . ARG A 1 122 ? 13.531 0.352 -40.661 1.00 51.31 122 ARG A CA 1
ATOM 944 C C . ARG A 1 122 ? 14.957 0.586 -41.162 1.00 51.31 122 ARG A C 1
ATOM 946 O O . ARG A 1 122 ? 15.167 0.589 -42.369 1.00 51.31 122 ARG A O 1
ATOM 953 N N . HIS A 1 123 ? 15.931 0.737 -40.262 1.00 47.66 123 HIS A N 1
ATOM 954 C CA . HIS A 1 123 ? 17.339 0.926 -40.628 1.00 47.66 123 HIS A CA 1
ATOM 955 C C . HIS A 1 123 ? 18.150 -0.374 -40.705 1.00 47.66 123 HIS A C 1
ATOM 957 O O . HIS A 1 123 ? 19.116 -0.424 -41.461 1.00 47.66 123 HIS A O 1
ATOM 963 N N . GLU A 1 124 ? 17.756 -1.442 -40.005 1.00 49.78 124 GLU A N 1
ATOM 964 C CA . GLU A 1 124 ? 18.494 -2.715 -40.050 1.00 49.78 124 GLU A CA 1
ATOM 965 C C . GLU A 1 124 ? 18.342 -3.441 -41.400 1.00 49.78 124 GLU A C 1
ATOM 967 O O . GLU A 1 124 ? 19.288 -4.062 -41.884 1.00 49.78 124 GLU A O 1
ATOM 972 N N . LYS A 1 125 ? 17.196 -3.278 -42.081 1.00 52.12 125 LYS A N 1
ATOM 973 C CA . LYS A 1 125 ? 16.993 -3.820 -43.438 1.00 52.12 125 LYS A CA 1
ATOM 974 C C . LYS A 1 125 ? 17.804 -3.098 -44.520 1.00 52.12 125 LYS A C 1
ATOM 976 O O . LYS A 1 125 ? 18.244 -3.748 -45.458 1.00 52.12 125 LYS A O 1
ATOM 981 N N . ASN A 1 126 ? 18.082 -1.803 -44.363 1.00 52.00 126 ASN A N 1
ATOM 982 C CA . ASN A 1 126 ? 18.815 -1.031 -45.376 1.00 52.00 126 ASN A CA 1
ATOM 983 C C . ASN A 1 126 ? 20.346 -1.202 -45.307 1.00 52.00 126 ASN A C 1
ATOM 985 O O . ASN A 1 126 ? 21.040 -0.787 -46.233 1.00 52.00 126 ASN A O 1
ATOM 989 N N . VAL A 1 127 ? 20.890 -1.799 -44.236 1.00 53.78 127 VAL A N 1
ATOM 990 C CA . VAL A 1 127 ? 22.340 -2.056 -44.105 1.00 53.78 127 VAL A CA 1
ATOM 991 C C . VAL A 1 127 ? 22.729 -3.428 -44.662 1.00 53.78 127 VAL A C 1
ATOM 993 O O . VAL A 1 127 ? 23.826 -3.563 -45.194 1.00 53.78 127 VAL A O 1
ATOM 996 N N . LEU A 1 128 ? 21.837 -4.425 -44.622 1.00 52.38 128 LEU A N 1
ATOM 997 C CA . LEU A 1 128 ? 22.107 -5.720 -45.262 1.00 52.38 128 LEU A CA 1
ATOM 998 C C . LEU A 1 128 ? 21.995 -5.676 -46.795 1.00 52.38 128 LEU A C 1
ATOM 1000 O O . LEU A 1 128 ? 22.577 -6.525 -47.463 1.00 52.38 128 LEU A O 1
ATOM 1004 N N . GLU A 1 129 ? 21.268 -4.705 -47.352 1.00 54.03 129 GLU A N 1
ATOM 1005 C CA . GLU A 1 129 ? 21.031 -4.612 -48.799 1.00 54.03 129 GLU A CA 1
ATOM 1006 C C . GLU A 1 129 ? 22.116 -3.810 -49.548 1.00 54.03 129 GLU A C 1
ATOM 1008 O O . GLU A 1 129 ? 22.244 -3.932 -50.762 1.00 54.03 129 GLU A O 1
ATOM 1013 N N . ASN A 1 130 ? 22.969 -3.052 -48.845 1.00 54.50 130 ASN A N 1
ATOM 1014 C CA . ASN A 1 130 ? 23.976 -2.186 -49.466 1.00 54.50 130 ASN A CA 1
ATOM 1015 C C . ASN A 1 130 ? 25.409 -2.520 -49.018 1.00 54.50 130 ASN A C 1
ATOM 1017 O O . ASN A 1 130 ? 25.995 -1.837 -48.180 1.00 54.50 130 ASN A O 1
ATOM 1021 N N . GLY A 1 131 ? 26.012 -3.520 -49.665 1.00 55.91 131 GLY A N 1
ATOM 1022 C CA . GLY A 1 131 ? 27.468 -3.584 -49.827 1.00 55.91 131 GLY A CA 1
ATOM 1023 C C . GLY A 1 131 ? 28.128 -4.844 -49.280 1.00 55.91 131 GLY A C 1
ATOM 1024 O O . GLY A 1 131 ? 28.142 -5.110 -48.083 1.00 55.91 131 GLY A O 1
ATOM 1025 N N . ASN A 1 132 ? 28.768 -5.584 -50.183 1.00 67.88 132 ASN A N 1
ATOM 1026 C CA . ASN A 1 132 ? 29.728 -6.624 -49.842 1.00 67.88 132 ASN A CA 1
ATOM 1027 C C . ASN A 1 132 ? 30.826 -5.986 -48.951 1.00 67.88 132 ASN A C 1
ATOM 1029 O O . ASN A 1 132 ? 31.409 -4.982 -49.365 1.00 67.88 132 ASN A O 1
ATOM 1033 N N . PRO A 1 133 ? 31.152 -6.509 -47.754 1.00 65.44 133 PRO A N 1
ATOM 1034 C CA . PRO A 1 133 ? 32.105 -5.868 -46.832 1.00 65.44 133 PRO A CA 1
ATOM 1035 C C . PRO A 1 133 ? 33.504 -5.659 -47.443 1.00 65.44 133 PRO A C 1
ATOM 1037 O O . PRO A 1 133 ? 34.251 -4.791 -47.001 1.00 65.44 133 PRO A O 1
ATOM 1040 N N . MET A 1 134 ? 33.828 -6.403 -48.505 1.00 70.31 134 MET A N 1
ATOM 1041 C CA . MET A 1 134 ? 35.056 -6.279 -49.299 1.00 70.31 134 MET A CA 1
ATOM 1042 C C . MET A 1 134 ? 35.152 -4.995 -50.146 1.00 70.31 134 MET A C 1
ATOM 1044 O O . MET A 1 134 ? 36.243 -4.672 -50.605 1.00 70.31 134 MET A O 1
ATOM 1048 N N . THR A 1 135 ? 34.057 -4.258 -50.375 1.00 83.50 135 THR A N 1
ATOM 1049 C CA . THR A 1 135 ? 34.067 -3.020 -51.185 1.00 83.50 135 THR A CA 1
ATOM 1050 C C . THR A 1 135 ? 34.043 -1.741 -50.350 1.00 83.50 135 THR A C 1
ATOM 1052 O O . THR A 1 135 ? 34.028 -0.647 -50.911 1.00 83.50 135 THR A O 1
ATOM 1055 N N . MET A 1 136 ? 34.015 -1.843 -49.017 1.00 85.38 136 MET A N 1
ATOM 1056 C CA . MET A 1 136 ? 34.008 -0.665 -48.153 1.00 85.38 136 MET A CA 1
ATOM 1057 C C . MET A 1 136 ? 35.401 -0.049 -48.028 1.00 85.38 136 MET A C 1
ATOM 1059 O O . MET A 1 136 ? 36.390 -0.724 -47.749 1.00 85.38 136 MET A O 1
ATOM 1063 N N . SER A 1 137 ? 35.464 1.273 -48.163 1.00 91.50 137 SER A N 1
ATOM 1064 C CA . SER A 1 137 ? 36.659 2.032 -47.799 1.00 91.50 137 SER A CA 1
ATOM 1065 C C . SER A 1 137 ? 36.955 1.913 -46.290 1.00 91.50 137 SER A C 1
ATOM 1067 O O . SER A 1 137 ? 36.026 1.815 -45.480 1.00 91.50 137 SER A O 1
ATOM 1069 N N . PRO A 1 138 ? 38.227 2.022 -45.859 1.00 90.62 138 PRO A N 1
ATOM 1070 C CA . PRO A 1 138 ? 38.590 1.991 -44.438 1.00 90.62 138 PRO A CA 1
ATOM 1071 C C . PRO A 1 138 ? 37.869 3.035 -43.565 1.00 90.62 138 PRO A C 1
ATOM 1073 O O . PRO A 1 138 ? 37.692 2.835 -42.362 1.00 90.62 138 PRO A O 1
ATOM 1076 N N . SER A 1 139 ? 37.457 4.167 -44.142 1.00 91.56 139 SER A N 1
ATOM 1077 C CA . SER A 1 139 ? 36.688 5.200 -43.435 1.00 91.56 139 SER A CA 1
ATOM 1078 C C . SER A 1 139 ? 35.238 4.775 -43.190 1.00 91.56 139 SER A C 1
ATOM 1080 O O . SER A 1 139 ? 34.713 5.010 -42.105 1.00 91.56 139 SER A O 1
ATOM 1082 N N . GLN A 1 140 ? 34.608 4.093 -44.153 1.00 89.44 140 GLN A N 1
ATOM 1083 C CA . GLN A 1 140 ? 33.256 3.548 -43.991 1.00 89.44 140 GLN A CA 1
ATOM 1084 C C . GLN A 1 140 ? 33.230 2.432 -42.944 1.00 89.44 140 GLN A C 1
ATOM 1086 O O . GLN A 1 140 ? 32.349 2.429 -42.091 1.00 89.44 140 GLN A O 1
ATOM 1091 N N . VAL A 1 141 ? 34.235 1.547 -42.934 1.00 87.38 141 VAL A N 1
ATOM 1092 C CA . VAL A 1 141 ? 34.356 0.497 -41.905 1.00 87.38 141 VAL A CA 1
ATOM 1093 C C . VAL A 1 141 ? 34.460 1.110 -40.505 1.00 87.38 141 VAL A C 1
ATOM 1095 O O . VAL A 1 141 ? 33.728 0.705 -39.603 1.00 87.38 141 VAL A O 1
ATOM 1098 N N . ARG A 1 142 ? 35.302 2.140 -40.327 1.00 89.81 142 ARG A N 1
ATOM 1099 C CA . ARG A 1 142 ? 35.412 2.863 -39.048 1.00 89.81 142 ARG A CA 1
ATOM 1100 C C . ARG A 1 142 ? 34.084 3.478 -38.613 1.00 89.81 142 ARG A C 1
ATOM 1102 O O . ARG A 1 142 ? 33.697 3.308 -37.463 1.00 89.81 142 ARG A O 1
ATOM 1109 N N . GLN A 1 143 ? 33.360 4.117 -39.530 1.00 90.00 143 GLN A N 1
ATOM 1110 C CA . GLN A 1 143 ? 32.065 4.724 -39.226 1.00 90.00 143 GLN A CA 1
ATOM 1111 C C . GLN A 1 143 ? 31.004 3.685 -38.827 1.00 90.00 143 GLN A C 1
ATOM 1113 O O . GLN A 1 143 ? 30.212 3.929 -37.919 1.00 90.00 143 GLN A O 1
ATOM 1118 N N . VAL A 1 144 ? 30.973 2.524 -39.490 1.00 87.44 144 VAL A N 1
ATOM 1119 C CA . VAL A 1 144 ? 30.054 1.425 -39.148 1.00 87.44 144 VAL A CA 1
ATOM 1120 C C . VAL A 1 144 ? 30.375 0.870 -37.760 1.00 87.44 144 VAL A C 1
ATOM 1122 O O . VAL A 1 144 ? 29.464 0.692 -36.954 1.00 87.44 144 VAL A O 1
ATOM 1125 N N . MET A 1 145 ? 31.658 0.655 -37.451 1.00 88.44 145 MET A N 1
ATOM 1126 C CA . MET A 1 145 ? 32.090 0.200 -36.126 1.00 88.44 145 MET A CA 1
ATOM 1127 C C . MET A 1 145 ? 31.760 1.216 -35.027 1.00 88.44 145 MET A C 1
ATOM 1129 O O . MET A 1 145 ? 31.251 0.829 -33.980 1.00 88.44 145 MET A O 1
ATOM 1133 N N . GLU A 1 146 ? 31.989 2.509 -35.269 1.00 93.19 146 GLU A N 1
ATOM 1134 C CA . GLU A 1 146 ? 31.664 3.578 -34.319 1.00 93.19 146 GLU A CA 1
ATOM 1135 C C . GLU A 1 146 ? 30.152 3.666 -34.058 1.00 93.19 146 GLU A C 1
ATOM 1137 O O . GLU A 1 146 ? 29.720 3.756 -32.908 1.00 93.19 146 GLU A O 1
ATOM 1142 N N . LYS A 1 147 ? 29.325 3.549 -35.106 1.00 91.00 147 LYS A N 1
ATOM 1143 C CA . LYS A 1 147 ? 27.862 3.484 -34.962 1.00 91.00 147 LYS A CA 1
ATOM 1144 C C . LYS A 1 147 ? 27.411 2.243 -34.190 1.00 91.00 147 LYS A C 1
ATOM 1146 O O . LYS A 1 147 ? 26.528 2.350 -33.339 1.00 91.00 147 LYS A O 1
ATOM 1151 N N . ALA A 1 148 ? 28.003 1.080 -34.465 1.00 88.31 148 ALA A N 1
ATOM 1152 C CA . ALA A 1 148 ? 27.691 -0.159 -33.758 1.00 88.31 148 ALA A CA 1
ATOM 1153 C C . ALA A 1 148 ? 28.064 -0.078 -32.267 1.00 88.31 148 ALA A C 1
ATOM 1155 O O . ALA A 1 148 ? 27.269 -0.485 -31.419 1.00 88.31 148 ALA A O 1
ATOM 1156 N N . ASP A 1 149 ? 29.220 0.506 -31.936 1.00 94.44 149 ASP A N 1
ATOM 1157 C CA . ASP A 1 149 ? 29.645 0.749 -30.552 1.00 94.44 149 ASP A CA 1
ATOM 1158 C C . ASP A 1 149 ? 28.709 1.734 -29.833 1.00 94.44 149 ASP A C 1
ATOM 1160 O O . ASP A 1 149 ? 28.244 1.458 -28.725 1.00 94.44 149 ASP A O 1
ATOM 1164 N N . ALA A 1 150 ? 28.345 2.846 -30.481 1.00 91.81 150 ALA A N 1
ATOM 1165 C CA . ALA A 1 150 ? 27.390 3.804 -29.929 1.00 91.81 150 ALA A CA 1
ATOM 1166 C C . ALA A 1 150 ? 26.027 3.149 -29.641 1.00 91.81 150 ALA A C 1
ATOM 1168 O O . ALA A 1 150 ? 25.474 3.312 -28.551 1.00 91.81 150 ALA A O 1
ATOM 1169 N N . HIS A 1 151 ? 25.513 2.347 -30.577 1.00 90.00 151 HIS A N 1
ATOM 1170 C CA . HIS A 1 151 ? 24.269 1.601 -30.392 1.00 90.00 151 HIS A CA 1
ATOM 1171 C C . HIS A 1 151 ? 24.371 0.584 -29.244 1.00 90.00 151 HIS A C 1
ATOM 1173 O O . HIS A 1 151 ? 23.475 0.496 -28.401 1.00 90.00 151 HIS A O 1
ATOM 1179 N N . HIS A 1 152 ? 25.484 -0.148 -29.154 1.00 92.19 152 HIS A N 1
ATOM 1180 C CA . HIS A 1 152 ? 25.729 -1.094 -28.069 1.00 92.19 152 HIS A CA 1
ATOM 1181 C C . HIS A 1 152 ? 25.753 -0.403 -26.696 1.00 92.19 152 HIS A C 1
ATOM 1183 O O . HIS A 1 152 ? 25.104 -0.869 -25.757 1.00 92.19 152 HIS A O 1
ATOM 1189 N N . LYS A 1 153 ? 26.416 0.755 -26.589 1.00 94.19 153 LYS A N 1
ATOM 1190 C CA . LYS A 1 153 ? 26.444 1.576 -25.367 1.00 94.19 153 LYS A CA 1
ATOM 1191 C C . LYS A 1 153 ? 25.051 2.045 -24.952 1.00 94.19 153 LYS A C 1
ATOM 1193 O O . LYS A 1 153 ? 24.700 1.943 -23.775 1.00 94.19 153 LYS A O 1
ATOM 1198 N N . VAL A 1 154 ? 24.240 2.515 -25.902 1.00 92.94 154 VAL A N 1
ATOM 1199 C CA . VAL A 1 154 ? 22.845 2.910 -25.640 1.00 92.94 154 VAL A CA 1
ATOM 1200 C C . VAL A 1 154 ? 22.031 1.717 -25.139 1.00 92.94 154 VAL A C 1
ATOM 1202 O O . VAL A 1 154 ? 21.332 1.841 -24.134 1.00 92.94 154 VAL A O 1
ATOM 1205 N N . LYS A 1 155 ? 22.179 0.545 -25.769 1.00 91.31 155 LYS A N 1
ATOM 1206 C CA . LYS A 1 155 ? 21.493 -0.694 -25.372 1.00 91.31 155 LYS A CA 1
ATOM 1207 C C . LYS A 1 155 ? 21.867 -1.158 -23.961 1.00 91.31 155 LYS A C 1
ATOM 1209 O O . LYS A 1 155 ? 21.000 -1.589 -23.204 1.00 91.31 155 LYS A O 1
ATOM 1214 N N . ILE A 1 156 ? 23.142 -1.068 -23.580 1.00 94.12 156 ILE A N 1
ATOM 1215 C CA . ILE A 1 156 ? 23.575 -1.398 -22.213 1.00 94.12 156 ILE A CA 1
ATOM 1216 C C . ILE A 1 156 ? 22.962 -0.418 -21.210 1.00 94.12 156 ILE A C 1
ATOM 1218 O O . ILE A 1 156 ? 22.429 -0.841 -20.182 1.00 94.12 156 ILE A O 1
ATOM 1222 N N . ARG A 1 157 ? 23.004 0.889 -21.505 1.00 92.19 157 ARG A N 1
ATOM 1223 C CA . ARG A 1 157 ? 22.446 1.914 -20.614 1.00 92.19 157 ARG A CA 1
ATOM 1224 C C . ARG A 1 157 ? 20.939 1.728 -20.422 1.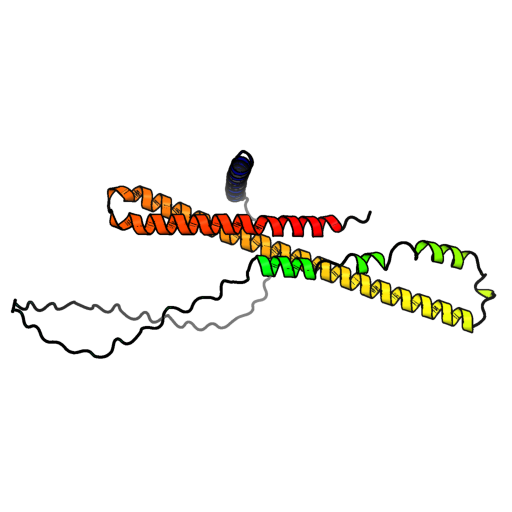00 92.19 157 ARG A C 1
ATOM 1226 O O . ARG A 1 157 ? 20.475 1.792 -19.286 1.00 92.19 157 ARG A O 1
ATOM 1233 N N . SER A 1 158 ? 20.187 1.460 -21.490 1.00 88.88 158 SER A N 1
ATOM 1234 C CA . SER A 1 158 ? 18.743 1.222 -21.392 1.00 88.88 158 SER A CA 1
ATOM 1235 C C . SER A 1 158 ? 18.421 -0.041 -20.588 1.00 88.88 158 SER A C 1
ATOM 1237 O O . SER A 1 158 ? 17.547 -0.002 -19.724 1.00 88.88 158 SER A O 1
ATOM 1239 N N . ALA A 1 159 ? 19.176 -1.129 -20.773 1.00 87.31 159 ALA A N 1
ATOM 1240 C CA . ALA A 1 159 ? 19.012 -2.350 -19.985 1.00 87.31 159 ALA A CA 1
ATOM 1241 C C . ALA A 1 159 ? 19.291 -2.130 -18.486 1.00 87.31 159 ALA A C 1
ATOM 1243 O O . ALA A 1 159 ? 18.582 -2.674 -17.637 1.00 87.31 159 ALA A O 1
ATOM 1244 N N . HIS A 1 160 ? 20.300 -1.320 -18.147 1.00 91.50 160 HIS A N 1
ATOM 1245 C CA . HIS A 1 160 ? 20.601 -0.971 -16.758 1.00 91.50 160 HIS A CA 1
ATOM 1246 C C . HIS A 1 160 ? 19.490 -0.121 -16.129 1.00 91.50 160 HIS A C 1
ATOM 1248 O O . HIS A 1 160 ? 19.064 -0.399 -15.010 1.00 91.50 160 HIS A O 1
ATOM 1254 N N . LEU A 1 161 ? 18.987 0.885 -16.853 1.00 88.50 161 LEU A N 1
ATOM 1255 C CA . LEU A 1 161 ? 17.873 1.720 -16.394 1.00 88.50 161 LEU A CA 1
ATOM 1256 C C . LEU A 1 161 ? 16.609 0.890 -16.150 1.00 88.50 161 LEU A C 1
ATOM 1258 O O . LEU A 1 161 ? 15.990 1.017 -15.096 1.00 88.50 161 LEU A O 1
ATOM 1262 N N . LEU A 1 162 ? 16.273 -0.017 -17.072 1.00 88.56 162 LEU A N 1
ATOM 1263 C CA . LEU A 1 162 ? 15.122 -0.905 -16.918 1.00 88.56 162 LEU A CA 1
ATOM 1264 C C . LEU A 1 162 ? 15.276 -1.828 -15.702 1.00 88.56 162 LEU A C 1
ATOM 1266 O O . LEU A 1 162 ? 14.323 -2.034 -14.955 1.00 88.56 162 LEU A O 1
ATOM 1270 N N . ARG A 1 163 ? 16.482 -2.357 -15.460 1.00 90.25 163 ARG A N 1
ATOM 1271 C CA . ARG A 1 163 ? 16.764 -3.166 -14.266 1.00 90.25 163 ARG A CA 1
ATOM 1272 C C . ARG A 1 163 ? 16.589 -2.359 -12.979 1.00 90.25 163 ARG A C 1
ATOM 1274 O O . ARG A 1 163 ? 15.955 -2.856 -12.056 1.00 90.25 163 ARG A O 1
ATOM 1281 N N . GLY A 1 164 ? 17.107 -1.132 -12.938 1.00 91.06 164 GLY A N 1
ATOM 1282 C CA . GLY A 1 164 ? 16.947 -0.236 -11.791 1.00 91.06 164 GLY A CA 1
ATOM 1283 C C . GLY A 1 164 ? 15.480 0.090 -11.509 1.00 91.06 164 GLY A C 1
ATOM 1284 O O . GLY A 1 164 ? 15.036 -0.025 -10.372 1.00 91.06 164 GLY A O 1
ATOM 1285 N N . HIS A 1 165 ? 14.702 0.397 -12.550 1.00 88.88 165 HIS A N 1
ATOM 1286 C CA . HIS A 1 165 ? 13.262 0.620 -12.421 1.00 88.88 165 HIS A CA 1
ATOM 1287 C C . HIS A 1 165 ? 12.533 -0.621 -11.885 1.00 88.88 165 HIS A C 1
ATOM 1289 O O . HIS A 1 165 ? 11.699 -0.521 -10.992 1.00 88.88 165 HIS A O 1
ATOM 1295 N N . ASN A 1 166 ? 12.881 -1.811 -12.384 1.00 87.38 166 ASN A N 1
ATOM 1296 C CA . ASN A 1 166 ? 12.281 -3.059 -11.921 1.00 87.38 166 ASN A CA 1
ATOM 1297 C C . ASN A 1 166 ? 12.560 -3.335 -10.444 1.00 87.38 166 ASN A C 1
ATOM 1299 O O . ASN A 1 166 ? 11.660 -3.817 -9.761 1.00 87.38 166 ASN A O 1
ATOM 1303 N N . GLN A 1 167 ? 13.778 -3.041 -9.985 1.00 91.81 167 GLN A N 1
ATOM 1304 C CA . GLN A 1 167 ? 14.140 -3.180 -8.581 1.00 91.81 167 GLN A CA 1
ATOM 1305 C C . GLN A 1 167 ? 13.344 -2.199 -7.722 1.00 91.81 167 GLN A C 1
ATOM 1307 O O . GLN A 1 167 ? 12.705 -2.624 -6.772 1.00 91.81 167 GLN A O 1
ATOM 1312 N N . LEU A 1 168 ? 13.277 -0.926 -8.123 1.00 89.88 168 LEU A N 1
ATOM 1313 C CA . LEU A 1 168 ? 12.525 0.091 -7.389 1.00 89.88 168 LEU A CA 1
ATOM 1314 C C . LEU A 1 168 ? 11.039 -0.272 -7.243 1.00 89.88 168 LEU A C 1
ATOM 1316 O O . LEU A 1 168 ? 10.482 -0.151 -6.159 1.00 89.88 168 LEU A O 1
ATOM 1320 N N . VAL A 1 169 ? 10.397 -0.758 -8.312 1.00 89.38 169 VAL A N 1
ATOM 1321 C CA . VAL A 1 169 ? 8.997 -1.219 -8.250 1.00 89.38 169 VAL A CA 1
ATOM 1322 C C . VAL A 1 169 ? 8.837 -2.398 -7.284 1.00 89.38 169 VAL A C 1
ATOM 1324 O O . VAL A 1 169 ? 7.827 -2.471 -6.589 1.00 89.38 169 VAL A O 1
ATOM 1327 N N . SER A 1 170 ? 9.818 -3.306 -7.229 1.00 91.38 170 SER A N 1
ATOM 1328 C CA . SER A 1 170 ? 9.827 -4.411 -6.262 1.00 91.38 170 SER A CA 1
ATOM 1329 C C . SER A 1 170 ? 9.941 -3.890 -4.832 1.00 91.38 170 SER A C 1
ATOM 1331 O O . SER A 1 170 ? 9.110 -4.233 -4.001 1.00 91.38 170 SER A O 1
ATOM 1333 N N . ASP A 1 171 ? 10.902 -3.006 -4.568 1.00 93.62 171 ASP A N 1
ATOM 1334 C CA . ASP A 1 171 ? 11.139 -2.447 -3.236 1.00 93.62 171 ASP A CA 1
ATOM 1335 C C . ASP A 1 171 ? 9.911 -1.658 -2.738 1.00 93.62 171 ASP A C 1
ATOM 1337 O O . ASP A 1 171 ? 9.507 -1.779 -1.582 1.00 93.62 171 ASP A O 1
ATOM 1341 N N . CYS A 1 172 ? 9.260 -0.890 -3.623 1.00 91.12 172 CYS A N 1
ATOM 1342 C CA . CYS A 1 172 ? 8.009 -0.199 -3.307 1.00 91.12 172 CYS A CA 1
ATOM 1343 C C . CYS A 1 172 ? 6.864 -1.173 -2.996 1.00 91.12 172 CYS A C 1
ATOM 1345 O O . CYS A 1 172 ? 6.039 -0.883 -2.131 1.00 91.12 172 CYS A O 1
ATOM 1347 N N . HIS A 1 173 ? 6.796 -2.310 -3.691 1.00 93.12 173 HIS A N 1
ATOM 1348 C CA . HIS A 1 173 ? 5.796 -3.339 -3.417 1.00 93.12 173 HIS A CA 1
ATOM 1349 C C . HIS A 1 173 ? 6.026 -4.012 -2.062 1.00 93.12 173 HIS A C 1
ATOM 1351 O O . HIS A 1 173 ? 5.077 -4.159 -1.297 1.00 93.12 173 HIS A O 1
ATOM 1357 N N . ASP A 1 174 ? 7.270 -4.350 -1.732 1.00 93.94 174 ASP A N 1
ATOM 1358 C CA . ASP A 1 174 ? 7.607 -4.966 -0.446 1.00 93.94 174 ASP A CA 1
ATOM 1359 C C . ASP A 1 174 ? 7.305 -4.011 0.721 1.00 93.94 174 ASP A C 1
ATOM 1361 O O . ASP A 1 174 ? 6.722 -4.412 1.732 1.00 93.94 174 ASP A O 1
ATOM 1365 N N . LEU A 1 175 ? 7.618 -2.719 0.561 1.00 94.00 175 LEU A N 1
ATOM 1366 C CA . LEU A 1 175 ? 7.263 -1.684 1.534 1.00 94.00 175 LEU A CA 1
ATOM 1367 C C . LEU A 1 175 ? 5.743 -1.541 1.701 1.00 94.00 175 LEU A C 1
ATOM 1369 O O . LEU A 1 175 ? 5.257 -1.402 2.825 1.00 94.00 175 LEU A O 1
ATOM 1373 N N . PHE A 1 176 ? 4.993 -1.583 0.597 1.00 94.38 176 PHE A N 1
ATOM 1374 C CA . PHE A 1 176 ? 3.533 -1.547 0.619 1.00 94.38 176 PHE A CA 1
ATOM 1375 C C . PHE A 1 176 ? 2.951 -2.723 1.413 1.00 94.38 176 PHE A C 1
ATOM 1377 O O . PHE A 1 176 ? 2.180 -2.498 2.343 1.00 94.38 176 PHE A O 1
ATOM 1384 N N . VAL A 1 177 ? 3.363 -3.955 1.092 1.00 94.56 177 VAL A N 1
ATOM 1385 C CA . VAL A 1 177 ? 2.882 -5.172 1.771 1.00 94.56 177 VAL A CA 1
ATOM 1386 C C . VAL A 1 177 ? 3.208 -5.118 3.264 1.00 94.56 177 VAL A C 1
ATOM 1388 O O . VAL A 1 177 ? 2.336 -5.361 4.091 1.00 94.56 177 VAL A O 1
ATOM 1391 N N . SER A 1 178 ? 4.430 -4.712 3.619 1.00 96.31 178 SER A N 1
ATOM 1392 C CA . SER A 1 178 ? 4.846 -4.547 5.018 1.00 96.31 178 SER A CA 1
ATOM 1393 C C . SER A 1 178 ? 3.991 -3.515 5.771 1.00 96.31 178 SER A C 1
ATOM 1395 O O . SER A 1 178 ? 3.596 -3.735 6.917 1.00 96.31 178 SER A O 1
ATOM 1397 N N . THR A 1 179 ? 3.646 -2.402 5.115 1.00 93.56 179 THR A N 1
ATOM 1398 C CA . THR A 1 179 ? 2.785 -1.360 5.699 1.00 93.56 179 THR A CA 1
ATOM 1399 C C . THR A 1 179 ? 1.354 -1.869 5.890 1.00 93.56 179 THR A C 1
ATOM 1401 O O . THR A 1 179 ? 0.765 -1.649 6.946 1.00 93.56 179 THR A O 1
ATOM 1404 N N . GLU A 1 180 ? 0.802 -2.587 4.909 1.00 95.00 180 GLU A N 1
ATOM 1405 C CA . GLU A 1 180 ? -0.529 -3.197 5.000 1.00 95.00 180 GLU A CA 1
ATOM 1406 C C . GLU A 1 180 ? -0.607 -4.203 6.161 1.00 95.00 180 GLU A C 1
ATOM 1408 O O . GLU A 1 180 ? -1.527 -4.136 6.979 1.00 95.00 180 GLU A O 1
ATOM 1413 N N . GLU A 1 181 ? 0.387 -5.090 6.285 1.00 95.44 181 GLU A N 1
ATOM 1414 C CA . GLU A 1 181 ? 0.468 -6.077 7.368 1.00 95.4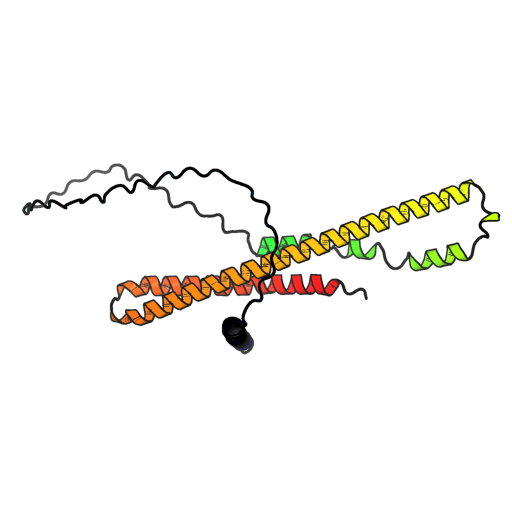4 181 GLU A CA 1
ATOM 1415 C C . GLU A 1 181 ? 0.576 -5.415 8.749 1.00 95.44 181 GLU A C 1
ATOM 1417 O O . GLU A 1 181 ? -0.083 -5.845 9.699 1.00 95.44 181 GLU A O 1
ATOM 1422 N N . MET A 1 182 ? 1.356 -4.336 8.862 1.00 96.69 182 MET A N 1
ATOM 1423 C CA . MET A 1 182 ? 1.480 -3.569 10.101 1.00 96.69 182 MET A CA 1
ATOM 1424 C C . MET A 1 182 ? 0.139 -2.953 10.517 1.00 96.69 182 MET A C 1
ATOM 1426 O O . MET A 1 182 ? -0.279 -3.108 11.667 1.00 96.69 182 MET A O 1
ATOM 1430 N N . VAL A 1 183 ? -0.563 -2.283 9.595 1.00 95.44 183 VAL A N 1
ATOM 1431 C CA . VAL A 1 183 ? -1.864 -1.659 9.894 1.00 95.44 183 VAL A CA 1
ATOM 1432 C C . VAL A 1 183 ? -2.913 -2.720 10.244 1.00 95.44 183 VAL A C 1
ATOM 1434 O O . VAL A 1 183 ? -3.676 -2.533 11.193 1.00 95.44 183 VAL A O 1
ATOM 1437 N N . ALA A 1 184 ? -2.917 -3.861 9.549 1.00 94.12 184 ALA A N 1
ATOM 1438 C CA . ALA A 1 184 ? -3.793 -4.986 9.874 1.00 94.12 184 ALA A CA 1
ATOM 1439 C C . ALA A 1 184 ? -3.528 -5.535 11.288 1.00 94.12 184 ALA A C 1
ATOM 1441 O O . ALA A 1 184 ? -4.465 -5.714 12.064 1.00 94.12 184 ALA A O 1
ATOM 1442 N N . SER A 1 185 ? -2.260 -5.711 11.674 1.00 96.31 185 SER A N 1
ATOM 1443 C CA . SER A 1 185 ? -1.898 -6.153 13.027 1.00 96.31 185 SER A CA 1
ATOM 1444 C C . SER A 1 185 ? -2.323 -5.155 14.114 1.00 96.31 185 SER A C 1
ATOM 1446 O O . SER A 1 185 ? -2.703 -5.562 15.218 1.00 96.31 185 SER A O 1
ATOM 1448 N N . HIS A 1 186 ? -2.267 -3.850 13.831 1.00 96.69 186 HIS A N 1
ATOM 1449 C CA . HIS A 1 186 ? -2.778 -2.831 14.747 1.00 96.69 186 HIS A CA 1
ATOM 1450 C C . HIS A 1 186 ? -4.298 -2.925 14.909 1.00 96.69 186 HIS A C 1
ATOM 1452 O O . HIS A 1 186 ? -4.784 -2.853 16.039 1.00 96.69 186 HIS A O 1
ATOM 1458 N N . LEU A 1 187 ? -5.039 -3.141 13.819 1.00 97.81 187 LEU A N 1
ATOM 1459 C CA . LEU A 1 187 ? -6.487 -3.355 13.873 1.00 97.81 187 LEU A CA 1
ATOM 1460 C C . LEU A 1 187 ? -6.857 -4.579 14.714 1.00 97.81 187 LEU A C 1
ATOM 1462 O O . LEU A 1 187 ? -7.744 -4.468 15.555 1.00 97.81 187 LEU A O 1
ATOM 1466 N N . ASP A 1 188 ? -6.139 -5.694 14.573 1.00 97.62 188 ASP A N 1
ATOM 1467 C CA . ASP A 1 188 ? -6.373 -6.896 15.388 1.00 97.62 188 ASP A CA 1
ATOM 1468 C C . ASP A 1 188 ? -6.189 -6.617 16.890 1.00 97.62 188 ASP A C 1
ATOM 1470 O O . ASP A 1 188 ? -6.958 -7.089 17.736 1.00 97.62 188 ASP A O 1
ATOM 1474 N N . THR A 1 189 ? -5.186 -5.804 17.236 1.00 98.00 189 THR A N 1
ATOM 1475 C CA . THR A 1 189 ? -4.930 -5.391 18.624 1.00 98.00 189 THR A CA 1
ATOM 1476 C C . THR A 1 189 ? -6.057 -4.499 19.154 1.00 98.00 189 THR A C 1
ATOM 1478 O O . THR A 1 189 ? -6.508 -4.675 20.290 1.00 98.00 189 THR A O 1
ATOM 1481 N N . ILE A 1 190 ? -6.542 -3.560 18.335 1.00 97.69 190 ILE A N 1
ATOM 1482 C CA . ILE A 1 190 ? -7.658 -2.673 18.688 1.00 97.69 190 ILE A CA 1
ATOM 1483 C C . ILE A 1 190 ? -8.948 -3.481 18.864 1.00 97.69 190 ILE A C 1
ATOM 1485 O O . ILE A 1 190 ? -9.639 -3.302 19.863 1.00 97.69 190 ILE A O 1
ATOM 1489 N N . ASP A 1 191 ? -9.242 -4.412 17.958 1.00 98.06 191 ASP A N 1
ATOM 1490 C CA . ASP A 1 191 ? -10.423 -5.275 18.033 1.00 98.06 191 ASP A CA 1
ATOM 1491 C C . ASP A 1 191 ? -10.390 -6.178 19.267 1.00 98.06 191 ASP A C 1
ATOM 1493 O O . ASP A 1 191 ? -11.397 -6.315 19.962 1.00 98.06 191 ASP A O 1
ATOM 1497 N N . THR A 1 192 ? -9.219 -6.725 19.604 1.00 98.06 192 THR A N 1
ATOM 1498 C CA . THR A 1 192 ? -9.029 -7.481 20.850 1.00 98.06 192 THR A CA 1
ATOM 1499 C C . THR A 1 192 ? -9.274 -6.599 22.076 1.00 98.06 192 THR A C 1
ATOM 1501 O O . THR A 1 192 ? -9.942 -7.019 23.018 1.00 98.06 192 THR A O 1
ATOM 1504 N N . THR A 1 193 ? -8.776 -5.359 22.065 1.00 97.56 193 THR A N 1
ATOM 1505 C CA . THR A 1 193 ? -8.967 -4.410 23.173 1.00 97.56 193 THR A CA 1
ATOM 1506 C C . THR A 1 193 ? -10.437 -4.031 23.330 1.00 97.56 193 THR A C 1
ATOM 1508 O O . THR A 1 193 ? -10.950 -4.041 24.444 1.00 97.56 193 THR A O 1
ATOM 1511 N N . LEU A 1 194 ? -11.138 -3.756 22.229 1.00 97.88 194 LEU A N 1
ATOM 1512 C CA . LEU A 1 194 ? -12.573 -3.467 22.235 1.00 97.88 194 LEU A CA 1
ATOM 1513 C C . LEU A 1 194 ? -13.389 -4.647 22.771 1.00 97.88 194 LEU A C 1
ATOM 1515 O O . LEU A 1 194 ? -14.262 -4.433 23.605 1.00 97.88 194 LEU A O 1
ATOM 1519 N N . ALA A 1 195 ? -13.069 -5.879 22.364 1.00 97.31 195 ALA A N 1
ATOM 1520 C CA . ALA A 1 195 ? -13.726 -7.080 22.879 1.00 97.31 195 ALA A CA 1
ATOM 1521 C C . ALA A 1 195 ? -13.505 -7.268 24.390 1.00 97.31 195 ALA A C 1
ATOM 1523 O O . ALA A 1 195 ? -14.417 -7.677 25.107 1.00 97.31 195 ALA A O 1
ATOM 1524 N N . ILE A 1 196 ? -12.307 -6.944 24.892 1.00 96.56 196 ILE A N 1
ATOM 1525 C CA . ILE A 1 196 ? -12.039 -6.936 26.333 1.00 96.56 196 ILE A CA 1
ATOM 1526 C C . ILE A 1 196 ? -12.896 -5.861 27.008 1.00 96.56 196 ILE A C 1
ATOM 1528 O O . ILE A 1 196 ? -13.603 -6.177 27.954 1.00 96.56 196 ILE A O 1
ATOM 1532 N N . LEU A 1 197 ? -12.884 -4.618 26.520 1.00 95.75 197 LEU A N 1
ATOM 1533 C CA . LEU A 1 197 ? -13.663 -3.522 27.110 1.00 95.75 197 LEU A CA 1
ATOM 1534 C C . LEU A 1 197 ? -15.165 -3.827 27.146 1.00 95.75 197 LEU A C 1
ATOM 1536 O O . LEU A 1 197 ? -15.806 -3.559 28.154 1.00 95.75 197 LEU A O 1
ATOM 1540 N N . GLU A 1 198 ? -15.704 -4.452 26.100 1.00 95.19 198 GLU A N 1
ATOM 1541 C CA . GLU A 1 198 ? -17.099 -4.902 26.045 1.00 95.19 198 GLU A CA 1
ATOM 1542 C C . GLU A 1 198 ? -17.414 -5.955 27.121 1.00 95.19 198 GLU A C 1
ATOM 1544 O O . GLU A 1 198 ? -18.476 -5.914 27.734 1.00 95.19 198 GLU A O 1
ATOM 1549 N N . ALA A 1 199 ? -16.473 -6.850 27.439 1.00 95.50 199 ALA A N 1
ATOM 1550 C CA . ALA A 1 199 ? -16.633 -7.796 28.545 1.00 95.50 199 ALA A CA 1
ATOM 1551 C C . ALA A 1 199 ? -16.605 -7.124 29.937 1.00 95.50 199 ALA A C 1
ATOM 1553 O O . ALA A 1 199 ? -17.055 -7.725 30.914 1.00 95.50 199 ALA A O 1
ATOM 1554 N N . PHE A 1 200 ? -16.084 -5.894 30.038 1.00 95.50 200 PHE A N 1
ATOM 1555 C CA . PHE A 1 200 ? -16.011 -5.101 31.272 1.00 95.50 200 PHE A CA 1
ATOM 1556 C C . PHE A 1 200 ? -17.018 -3.937 31.334 1.00 95.50 200 PHE A C 1
ATOM 1558 O O . PHE A 1 200 ? -17.015 -3.203 32.324 1.00 95.50 200 PHE A O 1
ATOM 1565 N N . ASP A 1 201 ? -17.898 -3.786 30.339 1.00 89.31 201 ASP A N 1
ATOM 1566 C CA . ASP A 1 201 ? -18.804 -2.631 30.180 1.00 89.31 201 ASP A CA 1
ATOM 1567 C C . ASP A 1 201 ? -19.719 -2.431 31.407 1.00 89.31 201 ASP A C 1
ATOM 1569 O O . ASP A 1 201 ? -19.977 -1.310 31.837 1.00 89.31 201 ASP A O 1
ATOM 1573 N N . GLU A 1 202 ? -20.139 -3.527 32.050 1.00 86.38 202 GLU A N 1
ATOM 1574 C CA . GLU A 1 202 ? -20.999 -3.495 33.244 1.00 86.38 202 GLU A CA 1
ATOM 1575 C C . GLU A 1 202 ? -20.239 -3.206 34.550 1.00 86.38 202 GLU A C 1
ATOM 1577 O O . GLU A 1 202 ? -20.852 -2.910 35.577 1.00 86.38 202 GLU A O 1
ATOM 1582 N N . MET A 1 203 ? -18.904 -3.294 34.545 1.00 89.00 203 MET A N 1
ATOM 1583 C CA . MET A 1 203 ? -18.100 -3.175 35.765 1.00 89.00 203 MET A CA 1
ATOM 1584 C C . MET A 1 203 ? -17.700 -1.737 36.084 1.00 89.00 203 MET A C 1
ATOM 1586 O O . MET A 1 203 ? -17.446 -1.424 37.248 1.00 89.00 203 MET A O 1
ATOM 1590 N N . SER A 1 204 ? -17.589 -0.861 35.081 1.00 90.81 204 SER A N 1
ATOM 1591 C CA . SER A 1 204 ? -17.064 0.485 35.305 1.00 90.81 204 SER A CA 1
ATOM 1592 C C . SER A 1 204 ? -17.451 1.478 34.204 1.00 90.81 204 SER A C 1
ATOM 1594 O O . SER A 1 204 ? -16.973 1.348 33.075 1.00 90.81 204 SER A O 1
ATOM 1596 N N . PRO A 1 205 ? -18.192 2.558 34.528 1.00 88.69 205 PRO A N 1
ATOM 1597 C CA . PRO A 1 205 ? -18.493 3.624 33.569 1.00 88.69 205 PRO A CA 1
ATOM 1598 C C . PRO A 1 205 ? -17.242 4.411 33.137 1.00 88.69 205 PRO A C 1
ATOM 1600 O O . PRO A 1 205 ? -17.287 5.169 32.171 1.00 88.69 205 PRO A O 1
ATOM 1603 N N . TYR A 1 206 ? -16.106 4.236 33.822 1.00 90.50 206 TYR A N 1
ATOM 1604 C CA . TYR A 1 206 ? -14.844 4.893 33.473 1.00 90.50 206 TYR A CA 1
ATOM 1605 C C . TYR A 1 206 ? -14.193 4.327 32.198 1.00 90.50 206 TYR A C 1
ATOM 1607 O O . TYR A 1 206 ? -13.262 4.939 31.677 1.00 90.50 206 TYR A O 1
ATOM 1615 N N . LEU A 1 207 ? -14.664 3.184 31.682 1.00 93.94 207 LEU A N 1
ATOM 1616 C CA . LEU A 1 207 ? -14.121 2.564 30.468 1.00 93.94 207 LEU A CA 1
ATOM 1617 C C . LEU A 1 207 ? -14.688 3.150 29.167 1.00 93.94 207 LEU A C 1
ATOM 1619 O O . LEU A 1 207 ? -14.075 2.968 28.115 1.00 93.94 207 LEU A O 1
ATOM 1623 N N . GLU A 1 208 ? -15.791 3.902 29.227 1.00 93.69 208 GLU A N 1
ATOM 1624 C CA . GLU A 1 208 ? -16.459 4.448 28.036 1.00 93.69 208 GLU A CA 1
ATOM 1625 C C . GLU A 1 208 ? -15.538 5.381 27.234 1.00 93.69 208 GLU A C 1
ATOM 1627 O O . GLU A 1 208 ? -15.463 5.299 26.009 1.00 93.69 208 GLU A O 1
ATOM 1632 N N . GLY A 1 209 ? -14.752 6.216 27.924 1.00 94.88 209 GLY A N 1
ATOM 1633 C CA . GLY A 1 209 ? -13.781 7.096 27.268 1.00 94.88 209 GLY A CA 1
ATOM 1634 C C . GLY A 1 209 ? -12.704 6.322 26.501 1.00 94.88 209 GLY A C 1
ATOM 1635 O O . GLY A 1 209 ? -12.378 6.667 25.367 1.00 94.88 209 GLY A O 1
ATOM 1636 N N . LEU A 1 210 ? -12.195 5.234 27.086 1.00 95.62 210 LEU A N 1
ATOM 1637 C CA . LEU A 1 210 ? -11.192 4.382 26.445 1.00 95.62 210 LEU A CA 1
ATOM 1638 C C . LEU A 1 210 ? -11.784 3.602 25.260 1.00 95.62 210 LEU A C 1
ATOM 1640 O O . LEU A 1 210 ? -11.133 3.459 24.226 1.00 95.62 210 LEU A O 1
ATOM 1644 N N . LYS A 1 211 ? -13.027 3.126 25.383 1.00 96.81 211 LYS A N 1
ATOM 1645 C CA . LYS A 1 211 ? -13.770 2.462 24.303 1.00 96.81 211 LYS A CA 1
ATOM 1646 C C . LYS A 1 211 ? -13.945 3.395 23.106 1.00 96.81 211 LYS A C 1
ATOM 1648 O O . LYS A 1 211 ? -13.621 3.006 21.985 1.00 96.81 211 LYS A O 1
ATOM 1653 N N . GLN A 1 212 ? -14.361 4.637 23.351 1.00 97.12 212 GLN A N 1
ATOM 1654 C CA . GLN A 1 212 ? -14.487 5.662 22.317 1.00 97.12 212 GLN A CA 1
ATOM 1655 C C . GLN A 1 212 ? -13.138 5.956 21.639 1.00 97.12 212 GLN A C 1
ATOM 1657 O O . GLN A 1 212 ? -13.062 5.958 20.410 1.00 97.12 212 GLN A O 1
ATOM 1662 N N . GLU A 1 213 ? -12.054 6.100 22.410 1.00 97.50 213 GLU A N 1
ATOM 1663 C CA . GLU A 1 213 ? -10.703 6.287 21.862 1.00 97.50 213 GLU A CA 1
ATOM 1664 C C . GLU A 1 213 ? -10.277 5.112 20.958 1.00 97.50 213 GLU A C 1
ATOM 1666 O O . GLU A 1 213 ? -9.711 5.316 19.881 1.00 97.50 213 GLU A O 1
ATOM 1671 N N . MET A 1 214 ? -10.557 3.867 21.362 1.00 97.81 214 MET A N 1
ATOM 1672 C CA . MET A 1 214 ? -10.248 2.683 20.553 1.00 97.81 214 MET A CA 1
ATOM 1673 C C . MET A 1 214 ? -11.069 2.634 19.259 1.00 97.81 214 MET A C 1
ATOM 1675 O O . MET A 1 214 ? -10.524 2.288 18.210 1.00 97.81 214 MET A O 1
ATOM 1679 N N . VAL A 1 215 ? -12.348 3.021 19.295 1.00 98.25 215 VAL A N 1
ATOM 1680 C CA . VAL A 1 215 ? -13.194 3.127 18.092 1.00 98.25 215 VAL A CA 1
ATOM 1681 C C . VAL A 1 215 ? -12.649 4.183 17.129 1.00 98.25 215 VAL A C 1
ATOM 1683 O O . VAL A 1 215 ? -12.555 3.928 15.929 1.00 98.25 215 VAL A O 1
ATOM 1686 N N . GLU A 1 216 ? -12.236 5.346 17.630 1.00 98.25 216 GLU A N 1
ATOM 1687 C CA . GLU A 1 216 ? -11.643 6.400 16.801 1.00 98.25 216 GLU A CA 1
ATOM 1688 C C . GLU A 1 216 ? -10.340 5.935 16.141 1.00 98.25 216 GLU A C 1
ATOM 1690 O O . GLU A 1 216 ? -10.174 6.075 14.925 1.00 98.25 216 GLU A O 1
ATOM 1695 N N . LYS A 1 217 ? -9.446 5.290 16.904 1.00 97.75 217 LYS A N 1
ATOM 1696 C CA . LYS A 1 217 ? -8.210 4.703 16.360 1.00 97.75 217 LYS A CA 1
ATOM 1697 C C . LYS A 1 217 ? -8.489 3.620 15.323 1.00 97.75 217 LYS A C 1
ATOM 1699 O O . LYS A 1 217 ? -7.810 3.582 14.298 1.00 97.75 217 LYS A O 1
ATOM 1704 N N . LYS A 1 218 ? -9.504 2.779 15.544 1.00 98.19 218 LYS A N 1
ATOM 1705 C CA . LYS A 1 218 ? -9.938 1.778 14.563 1.00 98.19 218 LYS A CA 1
ATOM 1706 C C . LYS A 1 218 ? -10.304 2.437 13.238 1.00 98.19 218 LYS A C 1
ATOM 1708 O O . LYS A 1 218 ? -9.789 2.039 12.198 1.00 98.19 218 LYS A O 1
ATOM 1713 N N . VAL A 1 219 ? -11.145 3.470 13.282 1.00 98.06 219 VAL A N 1
ATOM 1714 C CA . VAL A 1 219 ? -11.564 4.213 12.084 1.00 98.06 219 VAL A CA 1
ATOM 1715 C C . VAL A 1 219 ? -10.359 4.835 11.374 1.00 98.06 219 VAL A C 1
ATOM 1717 O O . VAL A 1 219 ? -10.286 4.791 10.147 1.00 98.06 219 VAL A O 1
ATOM 1720 N N . MET A 1 220 ? -9.384 5.370 12.114 1.00 96.75 220 MET A N 1
ATOM 1721 C CA . MET A 1 220 ? -8.153 5.896 11.517 1.00 96.75 220 MET A CA 1
ATOM 1722 C C . MET A 1 220 ? -7.356 4.820 10.770 1.00 96.75 220 MET A C 1
ATOM 1724 O O . MET A 1 220 ? -6.960 5.052 9.629 1.00 96.75 220 MET A O 1
ATOM 1728 N N . CYS A 1 221 ? -7.147 3.645 11.367 1.00 96.69 221 CYS A N 1
ATOM 1729 C CA . CYS A 1 221 ? -6.443 2.541 10.711 1.00 96.69 221 CYS A CA 1
ATOM 1730 C C . CYS A 1 221 ? -7.217 1.996 9.497 1.00 96.69 221 CYS A C 1
ATOM 1732 O O . CYS A 1 221 ? -6.622 1.722 8.457 1.00 96.69 221 CYS A O 1
ATOM 1734 N N . GLU A 1 222 ? -8.546 1.887 9.585 1.00 96.81 222 GLU A N 1
ATOM 1735 C CA . GLU A 1 222 ? -9.388 1.501 8.446 1.00 96.81 222 GLU A CA 1
ATOM 1736 C C . GLU A 1 222 ? -9.273 2.508 7.289 1.00 96.81 222 GLU A C 1
ATOM 1738 O O . GLU A 1 222 ? -9.177 2.104 6.129 1.00 96.81 222 GLU A O 1
ATOM 1743 N N . ASN A 1 223 ? -9.228 3.810 7.587 1.00 95.81 223 ASN A N 1
ATOM 1744 C CA . ASN A 1 223 ? -9.021 4.847 6.575 1.00 95.81 223 ASN A CA 1
ATOM 1745 C C . ASN A 1 223 ? -7.620 4.772 5.955 1.00 95.81 223 ASN A C 1
ATOM 1747 O O . ASN A 1 223 ? -7.505 4.847 4.737 1.00 95.81 223 ASN A O 1
ATOM 1751 N N . GLN A 1 224 ? -6.575 4.523 6.752 1.00 94.00 224 GLN A N 1
ATOM 1752 C CA . GLN A 1 224 ? -5.220 4.313 6.230 1.00 94.00 224 GLN A CA 1
ATOM 1753 C C . GLN A 1 224 ? -5.158 3.138 5.245 1.00 94.00 224 GLN A C 1
ATOM 1755 O O . GLN A 1 224 ? -4.539 3.258 4.192 1.00 94.00 224 GLN A O 1
ATOM 1760 N N . LEU A 1 225 ? -5.842 2.023 5.528 1.00 94.06 225 LEU A N 1
ATOM 1761 C CA . LEU A 1 225 ? -5.942 0.909 4.575 1.00 94.06 225 LEU A CA 1
ATOM 1762 C C . LEU A 1 225 ? -6.662 1.308 3.281 1.00 94.06 225 LEU A C 1
ATOM 1764 O O . LEU A 1 225 ? -6.285 0.857 2.201 1.00 94.06 225 LEU A O 1
ATOM 1768 N N . ILE A 1 226 ? -7.693 2.151 3.365 1.00 94.75 226 ILE A N 1
ATOM 1769 C CA . ILE A 1 226 ? -8.391 2.665 2.179 1.00 94.75 226 ILE A CA 1
ATOM 1770 C C . ILE A 1 226 ? -7.457 3.552 1.347 1.00 94.75 226 ILE A C 1
ATOM 1772 O O . ILE A 1 226 ? -7.423 3.408 0.123 1.00 94.75 226 ILE A O 1
ATOM 1776 N N . ASP A 1 227 ? -6.675 4.413 1.996 1.00 93.00 227 ASP A N 1
ATOM 1777 C CA . ASP A 1 227 ? -5.721 5.321 1.348 1.00 93.00 227 ASP A CA 1
ATOM 1778 C C . ASP A 1 227 ? -4.549 4.578 0.685 1.00 93.00 227 ASP A C 1
ATOM 1780 O O . ASP A 1 227 ? -3.916 5.096 -0.237 1.00 93.00 227 ASP A O 1
ATOM 1784 N N . LEU A 1 228 ? -4.290 3.334 1.096 1.00 91.75 228 LEU A N 1
ATOM 1785 C CA . LEU A 1 228 ? -3.316 2.443 0.468 1.00 91.75 228 LEU A CA 1
ATOM 1786 C C . LEU A 1 228 ? -3.828 1.818 -0.850 1.00 91.75 228 LEU A C 1
ATOM 1788 O O . LEU A 1 228 ? -3.027 1.512 -1.736 1.00 91.75 228 LEU A O 1
ATOM 1792 N N . LEU A 1 229 ? -5.144 1.695 -1.065 1.00 91.88 229 LEU A N 1
ATOM 1793 C CA . LEU A 1 229 ? -5.704 1.049 -2.269 1.00 91.88 229 LEU A CA 1
ATOM 1794 C C . LEU A 1 229 ? -5.276 1.695 -3.607 1.00 91.88 229 LEU A C 1
ATOM 1796 O O . LEU A 1 229 ? -4.965 0.959 -4.551 1.00 91.88 229 LEU A O 1
ATOM 1800 N N . PRO A 1 230 ? -5.230 3.037 -3.756 1.00 91.81 230 PRO A N 1
ATOM 1801 C CA . PRO A 1 230 ? -4.726 3.663 -4.977 1.00 91.81 230 PRO A CA 1
ATOM 1802 C C . PRO A 1 230 ? -3.258 3.322 -5.250 1.00 91.81 230 PRO A C 1
ATOM 1804 O O . PRO A 1 230 ? -2.886 3.117 -6.406 1.00 91.81 230 PRO A O 1
ATOM 1807 N N . VAL A 1 231 ? -2.431 3.225 -4.204 1.00 90.38 231 VAL A N 1
ATOM 1808 C CA . VAL A 1 231 ? -1.007 2.878 -4.324 1.00 90.38 231 VAL A CA 1
ATOM 1809 C C . VAL A 1 231 ? -0.854 1.440 -4.813 1.00 90.38 231 VAL A C 1
ATOM 1811 O O . VAL A 1 231 ? -0.114 1.202 -5.768 1.00 90.38 231 VAL A O 1
ATOM 1814 N N . GLN A 1 232 ? -1.618 0.505 -4.241 1.00 91.75 232 GLN A N 1
ATOM 1815 C CA . GLN A 1 232 ? -1.663 -0.887 -4.694 1.00 91.75 232 GLN A CA 1
ATOM 1816 C C . GLN A 1 232 ? -2.005 -0.984 -6.180 1.00 91.75 232 GLN A C 1
ATOM 1818 O O . GLN A 1 232 ? -1.265 -1.592 -6.952 1.00 91.75 232 GLN A O 1
ATOM 1823 N N . SER A 1 233 ? -3.090 -0.321 -6.594 1.00 89.12 233 SER A N 1
ATOM 1824 C CA . SER A 1 233 ? -3.529 -0.310 -7.989 1.00 89.12 233 SER A CA 1
ATOM 1825 C C . SER A 1 233 ? -2.419 0.199 -8.908 1.00 89.12 233 SER A C 1
ATOM 1827 O O . SER A 1 233 ? -2.110 -0.428 -9.918 1.00 89.12 233 SER A O 1
ATOM 1829 N N . ARG A 1 234 ? -1.749 1.300 -8.555 1.00 87.62 234 ARG A N 1
ATOM 1830 C CA . ARG A 1 234 ? -0.667 1.866 -9.374 1.00 87.62 234 ARG A CA 1
ATOM 1831 C C . ARG A 1 234 ? 0.550 0.950 -9.459 1.00 87.62 234 ARG A C 1
ATOM 1833 O O . ARG A 1 234 ? 1.116 0.813 -10.542 1.00 87.62 234 ARG A O 1
ATOM 1840 N N . LEU A 1 235 ? 0.923 0.284 -8.367 1.00 88.62 235 LEU A N 1
ATOM 1841 C CA . LEU A 1 235 ? 1.997 -0.713 -8.369 1.00 88.62 235 LEU A CA 1
ATOM 1842 C C . LEU A 1 235 ? 1.645 -1.925 -9.242 1.00 88.62 235 LEU A C 1
ATOM 1844 O O . LEU A 1 235 ? 2.485 -2.398 -10.010 1.00 88.62 235 LEU A O 1
ATOM 1848 N N . GLU A 1 236 ? 0.397 -2.393 -9.191 1.00 88.94 236 GLU A N 1
ATOM 1849 C CA . GLU A 1 236 ? -0.098 -3.466 -10.057 1.00 88.94 236 GLU A CA 1
ATOM 1850 C C . GLU A 1 236 ? -0.074 -3.059 -11.536 1.00 88.94 236 GLU A C 1
ATOM 1852 O O . GLU A 1 236 ? 0.397 -3.830 -12.374 1.00 88.94 236 GLU A O 1
ATOM 1857 N N . HIS A 1 237 ? -0.485 -1.829 -11.860 1.00 87.31 237 HIS A N 1
ATOM 1858 C CA . HIS A 1 237 ? -0.401 -1.290 -13.220 1.00 87.31 237 HIS A CA 1
ATOM 1859 C C . HIS A 1 237 ? 1.051 -1.135 -13.685 1.00 87.31 237 HIS A C 1
ATOM 1861 O O . HIS A 1 237 ? 1.365 -1.532 -14.802 1.00 87.31 237 HIS A O 1
ATOM 1867 N N . ALA A 1 238 ? 1.961 -0.632 -12.847 1.00 84.56 238 ALA A N 1
ATOM 1868 C CA . ALA A 1 238 ? 3.386 -0.528 -13.177 1.00 84.56 238 ALA A CA 1
ATOM 1869 C C . ALA A 1 238 ? 4.027 -1.909 -13.405 1.00 84.56 238 ALA A C 1
ATOM 1871 O O . ALA A 1 238 ? 4.894 -2.080 -14.265 1.00 84.56 238 ALA A O 1
ATOM 1872 N N . ARG A 1 239 ? 3.567 -2.930 -12.672 1.00 83.88 239 ARG A N 1
ATOM 1873 C CA . ARG A 1 239 ? 3.982 -4.322 -12.868 1.00 83.88 239 ARG A CA 1
ATOM 1874 C C . ARG A 1 239 ? 3.419 -4.909 -14.165 1.00 83.88 239 ARG A C 1
ATOM 1876 O O . ARG A 1 239 ? 4.157 -5.587 -14.878 1.00 83.88 239 ARG A O 1
ATOM 1883 N N . ALA A 1 240 ? 2.151 -4.638 -14.476 1.00 84.81 240 ALA A N 1
ATOM 1884 C CA . ALA A 1 240 ? 1.470 -5.105 -15.685 1.00 84.81 240 ALA A CA 1
ATOM 1885 C C . ALA A 1 240 ? 1.935 -4.375 -16.958 1.00 84.81 240 ALA A C 1
ATOM 1887 O O . ALA A 1 240 ? 2.008 -4.984 -18.021 1.00 84.81 240 ALA A O 1
ATOM 1888 N N . GLY A 1 241 ? 2.331 -3.103 -16.844 1.00 71.06 241 GLY A N 1
ATOM 1889 C CA . GLY A 1 241 ? 2.878 -2.262 -17.915 1.00 71.06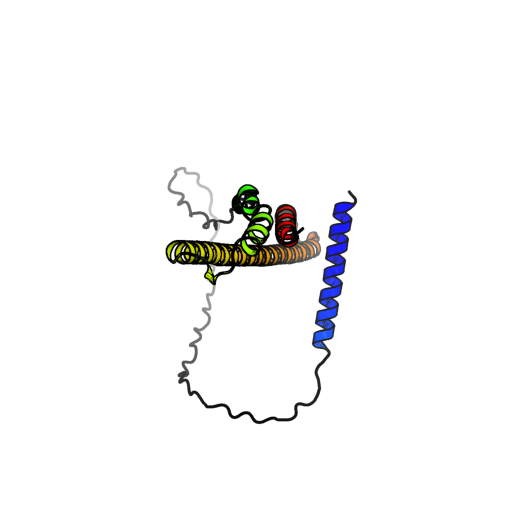 241 GLY A CA 1
ATOM 1890 C C . GLY A 1 241 ? 4.219 -2.745 -18.479 1.00 71.06 241 GLY A C 1
ATOM 1891 O O . GLY A 1 241 ? 4.689 -2.225 -19.483 1.00 71.06 241 GLY A O 1
ATOM 1892 N N . LYS A 1 242 ? 4.804 -3.806 -17.907 1.00 58.38 242 LYS A N 1
ATOM 1893 C CA . LYS A 1 242 ? 5.847 -4.623 -18.555 1.00 58.38 242 LYS A CA 1
ATOM 1894 C C . LYS A 1 242 ? 5.294 -5.570 -19.631 1.00 58.38 242 LYS A C 1
ATOM 1896 O O . LYS A 1 242 ? 5.997 -6.479 -20.070 1.00 58.38 242 LYS A O 1
ATOM 1901 N N . GLY A 1 243 ? 4.051 -5.368 -20.063 1.00 42.94 243 GLY A N 1
ATOM 1902 C CA . GLY A 1 243 ? 3.532 -5.870 -21.324 1.00 42.94 243 GLY A CA 1
ATOM 1903 C C . GLY A 1 243 ? 4.149 -5.101 -22.487 1.00 42.94 243 GLY A C 1
ATOM 1904 O O . GLY A 1 243 ? 3.647 -4.056 -22.884 1.00 42.94 243 GLY A O 1
ATOM 1905 N N . TYR A 1 244 ? 5.232 -5.649 -23.036 1.00 41.88 244 TYR A N 1
ATOM 1906 C CA . TYR A 1 244 ? 5.563 -5.489 -24.447 1.00 41.88 244 TYR A CA 1
ATOM 1907 C C . TYR A 1 244 ? 4.309 -5.834 -25.268 1.00 41.88 244 TYR A C 1
ATOM 1909 O O . TYR A 1 244 ? 3.966 -7.011 -25.390 1.00 41.88 244 TYR A O 1
ATOM 1917 N N . ALA A 1 245 ? 3.609 -4.818 -25.763 1.00 36.41 245 ALA A N 1
ATOM 1918 C CA . ALA A 1 245 ? 2.727 -4.937 -26.917 1.00 36.41 245 ALA A CA 1
ATOM 1919 C C . ALA A 1 245 ? 3.477 -4.403 -28.140 1.00 36.41 245 ALA A C 1
ATOM 1921 O O . ALA A 1 245 ? 4.157 -3.359 -27.992 1.00 36.41 245 ALA A O 1
#

Secondary structure (DSSP, 8-state):
-HHHHHHHHHHHHHHHHHHHHHHHHTT----PPPP----PPP-----------PPPP--------------------------PPPP--------HHHHHHHHHHHS--HHHHTTSSSSHHHHHHHHHSS--GGG--HHHHHHHHHHHHHHHHHHHHHHHHHHHHHHHHHHHHHHHHHHHHHHHHHHHHHHHHHHHHHHTTTT-GGGHHHHHHHHHHHHHHHHHHHHHHHHHHHHHHHHHTT---

Radius of gyration: 34.82 Å; chains: 1; bounding box: 62×76×114 Å

Sequence (245 aa):
MARKDLLKKAFRNNFIRKSVADLKSLTIDRSPAKHRHVSSTSLRSHFQDVAPVIPPPRTSTPDFPAHEQTTVTDESDPHASASSPPPKRVPTGQDPNEVAQWVDSVGPKDDVVRIASPELHRHEKNVLENGNPMTMSPSQVRQVMEKADAHHKVKIRSAHLLRGHNQLVSDCHDLFVSTEEMVASHLDTIDTTLAILEAFDEMSPYLEGLKQEMVEKKVMCENQLIDLLPVQSRLEHARAGKGYA

Foldseek 3Di:
DVVVVVVVVVVVVVVVVVVVVVVVVVPDDDDDDDDDDDDDDDDDDDDDDDDDDDDDDDPDDDDDDDDDDDDDDDDDDDDDDDDDDPPDDDPPDPDLVVVVVVLVVPPPDPVVVVPPPDCVVVVVVVVVVDDDPVPDDPVVVVVVVVVVVVVVVVVVVVVVVVVVLVVVLVVLVVVLVVVLVVLVVVLVVLVVVLVVLVVCVVPDPVCVVVNVVSVVVNVVSVVVNVSSVVVVVVSVCSVVVVPPD

Organism: NCBI:txid1447943